Protein AF-A0AAP0KUS1-F1 (afdb_monomer)

Organism: NCBI:txid152367

Secondary structure (DSSP, 8-state):
-HHHHHHHHHTTTS--HHHHHHHHTT-GGGS-TTS------HHHHHHHHHHHHHHTTT---HHHHHHHHHHHT---S---HHHHHHHHHHHHHHHHHHTTT-TTTST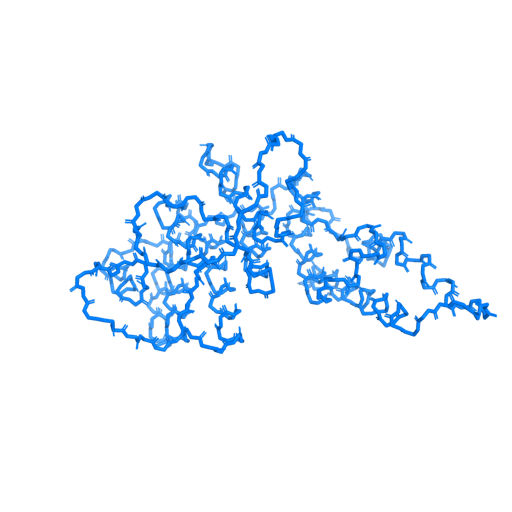THHHHHHHHHHHHHH-S----SS---------------S-----S---HHHHHHHHHHHHHHHTTT---HHHHHHTPPP-SHHHHHTS-HHHHHHHHHHHHHHTGGG--SSHHHHHHTS-HHHHHHHHHTTS--S-S-HHHHHHHHHHHHHHHHHHHHHH-

Sequence (268 aa):
MAMMLGLAASYRGTMHPVISNSLYFHIPSRHPSSFPEMEFPTVLQSAALMATGILYEGSAHPQTMQILLGEIGRRSGCDNALEREGYSVAAGYALGFVALGRGEDALGFVDTLVDRLCHYINGHMFLNETSPTVALSIDDQNRNAGQMMDGTAVNVDVTAPGAIIALALLFLKSESEVLASRICIPQTHFSLQYVRPDFIMLRVIARNLILWNRVQPSRDWIESQIPNIVKIGLKDLGDETDNTDEVDIEALVQAYVNILSGACISLG

Structure (mmCIF, N/CA/C/O backbone):
data_AF-A0AAP0KUS1-F1
#
_entry.id   AF-A0AAP0KUS1-F1
#
loop_
_atom_site.group_PDB
_atom_site.id
_atom_site.type_symbol
_atom_site.label_atom_id
_atom_site.label_alt_id
_atom_site.label_comp_id
_atom_site.label_asym_id
_atom_site.label_entity_id
_atom_site.label_seq_id
_atom_site.pdbx_PDB_ins_code
_atom_site.Cartn_x
_atom_site.Cartn_y
_atom_site.Cartn_z
_atom_site.occupancy
_atom_site.B_iso_or_equiv
_atom_site.auth_seq_id
_atom_site.auth_comp_id
_atom_site.auth_asym_id
_atom_site.auth_atom_id
_atom_site.pdbx_PDB_model_num
ATOM 1 N N . MET A 1 1 ? -5.190 -13.537 17.495 1.00 83.81 1 MET A N 1
ATOM 2 C CA . MET A 1 1 ? -5.142 -13.161 16.062 1.00 83.81 1 MET A CA 1
ATOM 3 C C . MET A 1 1 ? -6.516 -13.255 15.400 1.00 83.81 1 MET A C 1
ATOM 5 O O . MET A 1 1 ? -7.128 -12.211 15.230 1.00 83.81 1 MET A O 1
ATOM 9 N N . ALA A 1 2 ? -7.060 -14.449 15.118 1.00 88.50 2 ALA A N 1
ATOM 10 C CA . ALA A 1 2 ? -8.357 -14.594 14.429 1.00 88.50 2 ALA A CA 1
ATOM 11 C C . ALA A 1 2 ? -9.526 -13.873 15.131 1.00 88.50 2 ALA A C 1
ATOM 13 O O . ALA A 1 2 ? -10.302 -13.182 14.483 1.00 88.50 2 ALA A O 1
ATOM 14 N N . MET A 1 3 ? -9.605 -13.954 16.463 1.00 90.19 3 MET A N 1
ATOM 15 C CA . MET A 1 3 ? -10.631 -13.249 17.240 1.00 90.19 3 MET A CA 1
ATOM 16 C C . MET A 1 3 ? -10.517 -11.717 17.140 1.00 90.19 3 MET A C 1
ATOM 18 O O . MET A 1 3 ? -11.535 -11.048 17.027 1.00 90.19 3 MET A O 1
ATOM 22 N N . MET A 1 4 ? -9.301 -11.155 17.139 1.00 90.25 4 MET A N 1
ATOM 23 C CA . MET A 1 4 ? -9.090 -9.700 17.033 1.00 90.25 4 MET A CA 1
ATOM 24 C C . MET A 1 4 ? -9.541 -9.180 15.668 1.00 90.25 4 MET A C 1
ATOM 26 O O . MET A 1 4 ? -10.255 -8.185 15.593 1.00 90.25 4 MET A O 1
ATOM 30 N N . LEU A 1 5 ? -9.174 -9.899 14.603 1.00 91.75 5 LEU A N 1
ATOM 31 C CA . LEU A 1 5 ? -9.602 -9.587 13.241 1.00 91.75 5 LEU A CA 1
ATOM 32 C C . LEU A 1 5 ? -11.114 -9.771 13.071 1.00 91.75 5 LEU A C 1
ATOM 34 O O . LEU A 1 5 ? -11.763 -8.906 12.497 1.00 91.75 5 LEU A O 1
ATOM 38 N N . GLY A 1 6 ? -11.693 -10.848 13.611 1.00 93.19 6 GLY A N 1
ATOM 39 C CA . GLY A 1 6 ? -13.135 -11.104 13.544 1.00 93.19 6 GLY A CA 1
ATOM 40 C C . GLY A 1 6 ? -13.966 -10.052 14.285 1.00 93.19 6 GLY A C 1
ATOM 41 O O . GLY A 1 6 ? -14.981 -9.586 13.765 1.00 93.19 6 GLY A O 1
ATOM 42 N N . LEU A 1 7 ? -13.513 -9.623 15.467 1.00 91.81 7 LEU A N 1
ATOM 43 C CA . LEU A 1 7 ? -14.144 -8.531 16.211 1.00 91.81 7 LEU A CA 1
ATOM 44 C C . LEU A 1 7 ? -14.017 -7.201 15.462 1.00 91.81 7 LEU A C 1
ATOM 46 O O . LEU A 1 7 ? -15.019 -6.513 15.292 1.00 91.81 7 LEU A O 1
ATOM 50 N N . ALA A 1 8 ? -12.828 -6.855 14.964 1.00 91.62 8 ALA A N 1
ATOM 51 C CA . ALA A 1 8 ? -12.638 -5.633 14.184 1.00 91.62 8 ALA A CA 1
ATOM 52 C C . ALA A 1 8 ? -13.484 -5.617 12.904 1.00 91.62 8 ALA A C 1
ATOM 54 O O . ALA A 1 8 ? -14.099 -4.601 12.602 1.00 91.62 8 ALA A O 1
ATOM 55 N N . ALA A 1 9 ? -13.584 -6.745 12.198 1.00 92.94 9 ALA A N 1
ATOM 56 C CA . ALA A 1 9 ? -14.433 -6.880 11.018 1.00 92.94 9 ALA A CA 1
ATOM 57 C C . ALA A 1 9 ? -15.927 -6.725 11.347 1.00 92.94 9 ALA A C 1
ATOM 59 O O . ALA A 1 9 ? -16.662 -6.123 10.569 1.00 92.94 9 ALA A O 1
ATOM 60 N N . SER A 1 10 ? -16.372 -7.213 12.511 1.00 94.56 10 SER A N 1
ATOM 61 C CA . SER A 1 10 ? -17.765 -7.061 12.967 1.00 94.56 10 SER A CA 1
ATOM 62 C C . SER A 1 10 ? -18.122 -5.608 13.302 1.00 94.56 10 SER A C 1
ATOM 64 O O . SER A 1 10 ? -19.269 -5.204 13.146 1.00 94.56 10 SER A O 1
ATOM 66 N N . TYR A 1 11 ? -17.136 -4.821 13.740 1.00 92.81 11 TYR A N 1
ATOM 67 C CA . TYR A 1 11 ? -17.272 -3.409 14.116 1.00 92.81 11 TYR A CA 1
ATOM 68 C C . TYR A 1 11 ? -16.529 -2.475 13.144 1.00 92.81 11 TYR A C 1
ATOM 70 O O . TYR A 1 11 ? -16.040 -1.412 13.527 1.00 92.81 11 TYR A O 1
ATOM 78 N N . ARG A 1 12 ? -16.421 -2.875 11.873 1.00 93.94 12 ARG A N 1
ATOM 79 C CA . ARG A 1 12 ? -15.688 -2.139 10.836 1.00 93.94 12 ARG A CA 1
ATOM 80 C C . ARG A 1 12 ? -16.194 -0.698 10.718 1.00 93.94 12 ARG A C 1
ATOM 82 O O . ARG A 1 12 ? -17.392 -0.470 10.574 1.00 93.94 12 ARG A O 1
ATOM 89 N N . GLY A 1 13 ? -15.279 0.266 10.800 1.00 91.44 13 GLY A N 1
ATOM 90 C CA . GLY A 1 13 ? -15.577 1.700 10.705 1.00 91.44 13 GLY A CA 1
ATOM 91 C C . GLY A 1 13 ? -16.375 2.306 11.873 1.00 91.44 13 GLY A C 1
ATOM 92 O O . GLY A 1 13 ? -16.697 3.490 11.823 1.00 91.44 13 GLY A O 1
ATOM 93 N N . THR A 1 14 ? -16.707 1.555 12.934 1.00 91.00 14 THR A N 1
ATOM 94 C CA . THR A 1 14 ? -17.527 2.091 14.042 1.00 91.00 14 THR A CA 1
ATOM 95 C C . THR A 1 14 ? -16.709 2.780 15.135 1.00 91.00 14 THR A C 1
ATOM 97 O O . THR A 1 14 ? -17.296 3.346 16.055 1.00 91.00 14 THR A O 1
ATOM 100 N N . MET A 1 15 ? -15.371 2.683 15.101 1.00 90.25 15 MET A N 1
ATOM 101 C CA . MET A 1 15 ? -14.459 3.268 16.100 1.00 90.25 15 MET A CA 1
ATOM 102 C C . MET A 1 15 ? -14.813 2.907 17.561 1.00 90.25 15 MET A C 1
ATOM 104 O O . MET A 1 15 ? -14.673 3.728 18.469 1.00 90.25 15 MET A O 1
ATOM 108 N N . HIS A 1 16 ? -15.293 1.682 17.816 1.00 92.12 16 HIS A N 1
ATOM 109 C CA . HIS A 1 16 ? -15.802 1.311 19.142 1.00 92.12 16 HIS A CA 1
ATOM 110 C C . HIS A 1 16 ? -14.692 1.379 20.218 1.00 92.12 16 HIS A C 1
ATOM 112 O O . HIS A 1 16 ? -13.712 0.630 20.134 1.00 92.12 16 HIS A O 1
ATOM 118 N N . PRO A 1 17 ? -14.836 2.200 21.278 1.00 87.81 17 PRO A N 1
ATOM 119 C CA . PRO A 1 17 ? -13.730 2.548 22.176 1.00 87.81 17 PRO A CA 1
ATOM 120 C C . PRO A 1 17 ? -13.216 1.362 23.001 1.00 87.81 17 PRO A C 1
ATOM 122 O O . PRO A 1 17 ? -12.018 1.247 23.238 1.00 87.81 17 PRO A O 1
ATOM 125 N N . VAL A 1 18 ? -14.098 0.439 23.401 1.00 89.69 18 VAL A N 1
ATOM 126 C CA . VAL A 1 18 ? -13.706 -0.757 24.174 1.00 89.69 18 VAL A CA 1
ATOM 127 C C . VAL A 1 18 ? -12.829 -1.697 23.343 1.00 89.69 18 VAL A C 1
ATOM 129 O O . VAL A 1 18 ? -11.828 -2.212 23.835 1.00 89.69 18 VAL A O 1
ATOM 132 N N . ILE A 1 19 ? -13.183 -1.886 22.069 1.00 88.56 19 ILE A N 1
ATOM 133 C CA . ILE A 1 19 ? -12.446 -2.763 21.152 1.00 88.56 19 ILE A CA 1
ATOM 134 C C . ILE A 1 19 ? -11.121 -2.094 20.803 1.00 88.56 19 ILE A C 1
ATOM 136 O O . ILE A 1 19 ? -10.071 -2.717 20.901 1.00 88.56 19 ILE A O 1
ATOM 140 N N . SER A 1 20 ? -11.168 -0.798 20.502 1.00 87.56 20 SER A N 1
ATOM 141 C CA . SER A 1 20 ? -9.995 0.026 20.238 1.00 87.56 20 SER A CA 1
ATOM 142 C C . SER A 1 20 ? -8.966 -0.032 21.375 1.00 87.56 20 SER A C 1
ATOM 144 O O . SER A 1 20 ? -7.801 -0.341 21.138 1.00 87.56 20 SER A O 1
ATOM 146 N N . ASN A 1 21 ? -9.397 0.139 22.630 1.00 86.25 21 ASN A N 1
ATOM 147 C CA . ASN A 1 21 ? -8.514 0.024 23.795 1.00 86.25 21 ASN A CA 1
ATOM 148 C C . ASN A 1 21 ? -7.902 -1.374 23.938 1.00 86.25 21 ASN A C 1
ATOM 150 O O . ASN A 1 21 ? -6.717 -1.493 24.247 1.00 86.25 21 ASN A O 1
ATOM 154 N N . SER A 1 22 ? -8.685 -2.427 23.684 1.00 86.56 22 SER A N 1
ATOM 155 C CA . SER A 1 22 ? -8.169 -3.798 23.693 1.00 86.56 22 SER A CA 1
ATOM 156 C C . SER A 1 22 ? -7.124 -4.028 22.600 1.00 86.56 22 SER A C 1
ATOM 158 O O . SER A 1 22 ? -6.172 -4.762 22.838 1.00 86.56 22 SER A O 1
ATOM 160 N N . LEU A 1 23 ? -7.279 -3.424 21.417 1.00 85.88 23 LEU A N 1
ATOM 161 C CA . LEU A 1 23 ? -6.318 -3.542 20.316 1.00 85.88 23 LEU A CA 1
ATOM 162 C C . LEU A 1 23 ? -5.044 -2.733 20.585 1.00 85.88 23 LEU A C 1
ATOM 164 O O . LEU A 1 23 ? -3.947 -3.254 20.395 1.00 85.88 23 LEU A O 1
ATOM 168 N N . TYR A 1 24 ? -5.172 -1.502 21.093 1.00 85.19 24 TYR A N 1
ATOM 169 C CA . TYR A 1 24 ? -4.031 -0.640 21.417 1.00 85.19 24 TYR A CA 1
ATOM 170 C C . TYR A 1 24 ? -3.117 -1.216 22.494 1.00 85.19 24 TYR A C 1
ATOM 172 O O . TYR A 1 24 ? -1.929 -0.912 22.489 1.00 85.19 24 TYR A O 1
ATOM 180 N N . PHE A 1 25 ? -3.634 -2.062 23.389 1.00 83.81 25 PHE A N 1
ATOM 181 C CA . PHE A 1 25 ? -2.804 -2.774 24.359 1.00 83.81 25 PHE A CA 1
ATOM 182 C C . PHE A 1 25 ? -1.747 -3.672 23.694 1.00 83.81 25 PHE A C 1
ATOM 184 O O . PHE A 1 25 ? -0.696 -3.910 24.275 1.00 83.81 25 PHE A O 1
ATOM 191 N N . HIS A 1 26 ? -2.003 -4.152 22.477 1.00 84.56 26 HIS A N 1
ATOM 192 C CA . HIS A 1 26 ? -1.070 -4.989 21.724 1.00 84.56 26 HIS A CA 1
ATOM 193 C C . HIS A 1 26 ? -0.138 -4.184 20.805 1.00 84.56 26 HIS A C 1
ATOM 195 O O . HIS A 1 26 ? 0.670 -4.788 20.101 1.00 84.56 26 HIS A O 1
ATOM 201 N N . ILE A 1 27 ? -0.259 -2.850 20.776 1.00 81.50 27 ILE A N 1
ATOM 202 C CA . ILE A 1 27 ? 0.537 -1.972 19.913 1.00 81.50 27 ILE A CA 1
ATOM 203 C C . ILE A 1 27 ? 1.644 -1.304 20.747 1.00 81.50 27 ILE A C 1
ATOM 205 O O . ILE A 1 27 ? 1.342 -0.503 21.640 1.00 81.50 27 ILE A O 1
ATOM 209 N N . PRO A 1 28 ? 2.928 -1.564 20.436 1.00 70.56 28 PRO A N 1
ATOM 210 C CA . PRO A 1 28 ? 4.043 -1.112 21.258 1.00 70.56 28 PRO A CA 1
ATOM 211 C C . PRO A 1 28 ? 4.155 0.401 21.494 1.00 70.56 28 PRO A C 1
ATOM 213 O O . PRO A 1 28 ? 4.570 0.810 22.577 1.00 70.56 28 PRO A O 1
ATOM 216 N N . SER A 1 29 ? 3.781 1.253 20.531 1.00 69.31 29 SER A N 1
ATOM 217 C CA . SER A 1 29 ? 3.811 2.725 20.683 1.00 69.31 29 SER A CA 1
ATOM 218 C C . SER A 1 29 ? 2.907 3.286 21.784 1.00 69.31 29 SER A C 1
ATOM 220 O O . SER A 1 29 ? 3.025 4.464 22.126 1.00 69.31 29 SER A O 1
ATOM 222 N N . ARG A 1 30 ? 1.993 2.483 22.341 1.00 69.38 30 ARG A N 1
ATOM 223 C CA . ARG A 1 30 ? 1.055 2.910 23.390 1.00 69.38 30 ARG A CA 1
ATOM 224 C C . ARG A 1 30 ? 1.467 2.480 24.792 1.00 69.38 30 ARG A C 1
ATOM 226 O O . ARG A 1 30 ? 0.816 2.904 25.749 1.00 69.38 30 ARG A O 1
ATOM 233 N N . HIS A 1 31 ? 2.529 1.690 24.939 1.00 65.75 31 HIS A N 1
ATOM 234 C CA . HIS A 1 31 ? 3.029 1.342 26.261 1.00 65.75 31 HIS A CA 1
ATOM 235 C C . HIS A 1 31 ? 3.695 2.560 26.917 1.00 65.75 31 HIS A C 1
ATOM 237 O O . HIS A 1 31 ? 4.562 3.191 26.308 1.00 65.75 31 HIS A O 1
ATOM 243 N N . PRO A 1 32 ? 3.315 2.912 28.160 1.00 56.97 32 PRO A N 1
ATOM 244 C CA . PRO A 1 32 ? 4.072 3.872 28.946 1.00 56.97 32 PRO A CA 1
ATOM 245 C C . PRO A 1 32 ? 5.509 3.371 29.100 1.00 56.97 32 PRO A C 1
ATOM 247 O O . PRO A 1 32 ? 5.719 2.194 29.386 1.00 56.97 32 PRO A O 1
ATOM 250 N N . SER A 1 33 ? 6.490 4.266 29.014 1.00 53.94 33 SER A N 1
ATOM 251 C CA . SER A 1 33 ? 7.923 3.978 29.203 1.00 53.94 33 SER A CA 1
ATOM 252 C C . SER A 1 33 ? 8.290 3.415 30.591 1.00 53.94 33 SER A C 1
ATOM 254 O O . SER A 1 33 ? 9.453 3.128 30.851 1.00 53.94 33 SER A O 1
ATOM 256 N N . SER A 1 34 ? 7.310 3.251 31.485 1.00 49.84 34 SER A N 1
ATOM 257 C CA . SER A 1 34 ? 7.439 2.663 32.824 1.00 49.84 34 SER A CA 1
ATOM 258 C C . SER A 1 34 ? 6.932 1.217 32.930 1.00 49.84 34 SER A C 1
ATOM 260 O O . SER A 1 34 ? 6.998 0.644 34.015 1.00 49.84 34 SER A O 1
ATOM 262 N N . PHE A 1 35 ? 6.392 0.628 31.857 1.00 48.59 35 PHE A N 1
ATOM 263 C CA . PHE A 1 35 ? 5.968 -0.776 31.859 1.00 48.59 35 PHE A CA 1
ATOM 264 C C . PHE A 1 35 ? 7.152 -1.704 31.536 1.00 48.59 35 PHE A C 1
ATOM 266 O O . PHE A 1 35 ? 7.916 -1.387 30.624 1.00 48.59 35 PHE A O 1
ATOM 273 N N . PRO A 1 36 ? 7.314 -2.844 32.240 1.00 50.84 36 PRO A N 1
ATOM 274 C CA . PRO A 1 36 ? 8.285 -3.861 31.845 1.00 50.84 36 PRO A CA 1
ATOM 275 C C . PRO A 1 36 ? 7.960 -4.333 30.423 1.00 50.84 36 PRO A C 1
ATOM 277 O O . PRO A 1 36 ? 6.782 -4.509 30.109 1.00 50.84 36 PRO A O 1
ATOM 280 N N . GLU A 1 37 ? 8.988 -4.486 29.582 1.00 54.38 37 GLU A N 1
ATOM 281 C CA . GLU A 1 37 ? 8.914 -4.905 28.174 1.00 54.38 37 GLU A CA 1
ATOM 282 C C . GLU A 1 37 ? 8.068 -6.176 28.020 1.00 54.38 37 GLU A C 1
ATOM 284 O O . GLU A 1 37 ? 8.547 -7.303 28.113 1.00 54.38 37 GLU A O 1
ATOM 289 N N . MET A 1 38 ? 6.762 -6.003 27.820 1.00 56.00 38 MET A N 1
ATOM 290 C CA . MET A 1 38 ? 5.867 -7.093 27.475 1.00 56.00 38 MET A CA 1
ATOM 291 C C . MET A 1 38 ? 6.029 -7.319 25.973 1.00 56.00 38 MET A C 1
ATOM 293 O O . MET A 1 38 ? 5.325 -6.733 25.153 1.00 56.00 38 MET A O 1
ATOM 297 N N . GLU A 1 39 ? 7.031 -8.111 25.606 1.00 64.88 39 GLU A N 1
ATOM 298 C CA . GLU A 1 39 ? 7.290 -8.449 24.211 1.00 64.88 39 GLU A CA 1
ATOM 299 C C . GLU A 1 39 ? 6.224 -9.427 23.710 1.00 64.88 39 GLU A C 1
ATOM 301 O O . GLU A 1 39 ? 6.234 -10.625 23.995 1.00 64.88 39 GLU A O 1
ATOM 306 N N . PHE A 1 40 ? 5.251 -8.899 22.969 1.00 75.25 40 PHE A N 1
ATOM 307 C CA . PHE A 1 40 ? 4.326 -9.733 22.211 1.00 75.25 40 PHE A CA 1
ATOM 308 C C . PHE A 1 40 ? 4.983 -10.225 20.918 1.00 75.25 40 PHE A C 1
ATOM 310 O O . PHE A 1 40 ? 5.740 -9.475 20.301 1.00 75.25 40 PHE A O 1
ATOM 317 N N . PRO A 1 41 ? 4.619 -11.425 20.432 1.00 83.88 41 PRO A N 1
ATOM 318 C CA . PRO A 1 41 ? 5.024 -11.875 19.106 1.00 83.88 41 PRO A CA 1
ATOM 319 C C . PRO A 1 41 ? 4.644 -10.859 18.018 1.00 83.88 41 PRO A C 1
ATOM 321 O O . PRO A 1 41 ? 3.505 -10.383 17.980 1.00 83.88 41 PRO A O 1
ATOM 324 N N . THR A 1 42 ? 5.564 -10.584 17.094 1.00 83.69 42 THR A N 1
ATOM 325 C CA . THR A 1 42 ? 5.408 -9.655 15.952 1.00 83.69 42 THR A CA 1
ATOM 326 C C . THR A 1 42 ? 4.142 -9.927 15.136 1.00 83.69 42 THR A C 1
ATOM 328 O O . THR A 1 42 ? 3.427 -9.006 14.740 1.00 83.69 42 THR A O 1
ATOM 331 N N . VAL A 1 43 ? 3.791 -11.201 14.950 1.00 87.12 43 VAL A N 1
ATOM 332 C CA . VAL A 1 43 ? 2.579 -11.632 14.236 1.00 87.12 43 VAL A CA 1
ATOM 333 C C . VAL A 1 43 ? 1.300 -11.212 14.975 1.00 87.12 43 VAL A C 1
ATOM 335 O O . VAL A 1 43 ? 0.327 -10.782 14.351 1.00 87.12 43 VAL A O 1
ATOM 338 N N . LEU A 1 44 ? 1.293 -11.277 16.313 1.00 88.81 44 LEU A N 1
ATOM 339 C CA . LEU A 1 44 ? 0.159 -10.817 17.119 1.00 88.81 44 LEU A CA 1
ATOM 340 C C . LEU A 1 44 ? -0.008 -9.300 17.003 1.00 88.81 44 LEU A C 1
ATOM 342 O O . LEU A 1 44 ? -1.132 -8.826 16.835 1.00 88.81 44 LEU A O 1
ATOM 346 N N . GLN A 1 45 ? 1.100 -8.559 17.047 1.00 88.88 45 GLN A N 1
ATOM 347 C CA . GLN A 1 45 ? 1.094 -7.104 16.899 1.00 88.88 45 GLN A CA 1
ATOM 348 C C . GLN A 1 45 ? 0.651 -6.690 15.484 1.00 88.88 45 GLN A C 1
ATOM 350 O O . GLN A 1 45 ? -0.187 -5.806 15.335 1.00 88.88 45 GLN A O 1
ATOM 355 N N . SER A 1 46 ? 1.107 -7.397 14.446 1.00 90.50 46 SER A N 1
ATOM 356 C CA . SER A 1 46 ? 0.680 -7.187 13.052 1.00 90.50 46 SER A CA 1
ATOM 357 C C . SER A 1 46 ? -0.829 -7.395 12.884 1.00 90.50 46 SER A C 1
ATOM 359 O O . SER A 1 46 ? -1.519 -6.581 12.271 1.00 90.50 46 SER A O 1
ATOM 361 N N . ALA A 1 47 ? -1.380 -8.451 13.495 1.00 92.25 47 ALA A N 1
ATOM 362 C CA . ALA A 1 47 ? -2.823 -8.681 13.509 1.00 92.25 47 ALA A CA 1
ATOM 363 C C . ALA A 1 47 ? -3.582 -7.573 14.266 1.00 92.25 47 ALA A C 1
ATOM 365 O O . ALA A 1 47 ? -4.688 -7.212 13.864 1.00 92.25 47 ALA A O 1
ATOM 366 N N . ALA A 1 48 ? -2.999 -7.022 15.336 1.00 92.12 48 ALA A N 1
ATOM 367 C CA . ALA A 1 48 ? -3.568 -5.901 16.083 1.00 92.12 48 ALA A CA 1
ATOM 368 C C . ALA A 1 48 ? -3.591 -4.601 15.265 1.00 92.12 48 ALA A C 1
ATOM 370 O O . ALA A 1 48 ? -4.597 -3.889 15.286 1.00 92.12 48 ALA A O 1
ATOM 371 N N . LEU A 1 49 ? -2.524 -4.319 14.511 1.00 93.06 49 LEU A N 1
ATOM 372 C CA . LEU A 1 49 ? -2.457 -3.184 13.588 1.00 93.06 49 LEU A CA 1
ATOM 373 C C . LEU A 1 49 ? -3.537 -3.292 12.514 1.00 93.06 49 LEU A C 1
ATOM 375 O O . LEU A 1 49 ? -4.346 -2.378 12.372 1.00 93.06 49 LEU A O 1
ATOM 379 N N . MET A 1 50 ? -3.618 -4.436 11.829 1.00 94.31 50 MET A N 1
ATOM 380 C CA . MET A 1 50 ? -4.647 -4.687 10.812 1.00 94.31 50 MET A CA 1
ATOM 381 C C . MET A 1 50 ? -6.062 -4.546 11.381 1.00 94.31 50 MET A C 1
ATOM 383 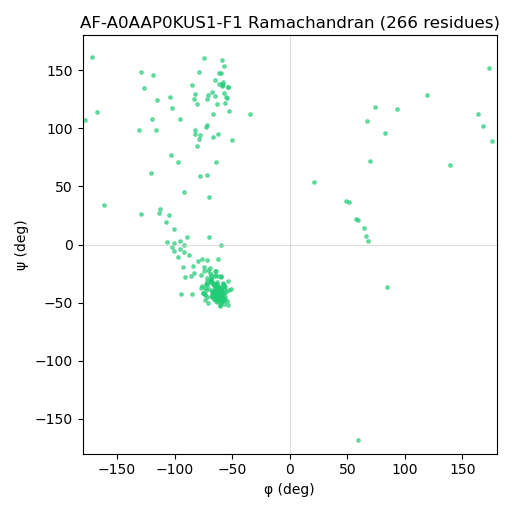O O . MET A 1 50 ? -6.905 -3.874 10.792 1.00 94.31 50 MET A O 1
ATOM 387 N N . ALA A 1 51 ? -6.319 -5.127 12.557 1.00 94.56 51 ALA A N 1
ATOM 388 C CA . ALA A 1 51 ? -7.600 -4.997 13.247 1.00 94.56 51 ALA A CA 1
ATOM 389 C C . ALA A 1 51 ? -7.924 -3.530 13.590 1.00 94.56 51 ALA A C 1
ATOM 391 O O . ALA A 1 51 ? -9.062 -3.094 13.430 1.00 94.56 51 ALA A O 1
ATOM 392 N N . THR A 1 52 ? -6.925 -2.748 14.005 1.00 93.62 52 THR A N 1
ATOM 393 C CA . THR A 1 52 ? -7.088 -1.310 14.264 1.00 93.62 52 THR A CA 1
ATOM 394 C C . THR A 1 52 ? -7.427 -0.563 12.976 1.00 93.62 52 THR A C 1
ATOM 396 O O . THR A 1 52 ? -8.351 0.245 12.973 1.00 93.62 52 THR A O 1
ATOM 399 N N . GLY A 1 53 ? -6.756 -0.884 11.867 1.00 94.62 53 GLY A N 1
ATOM 400 C CA . GLY A 1 53 ? -7.054 -0.322 10.549 1.00 94.62 53 GLY A CA 1
ATOM 401 C C . GLY A 1 53 ? -8.504 -0.543 10.114 1.00 94.62 53 GLY A C 1
ATOM 402 O O . GLY A 1 53 ? -9.179 0.404 9.728 1.00 94.62 53 GLY A O 1
ATOM 403 N N . ILE A 1 54 ? -9.005 -1.775 10.257 1.00 95.25 54 ILE A N 1
ATOM 404 C CA . ILE A 1 54 ? -10.391 -2.151 9.918 1.00 95.25 54 ILE A CA 1
ATOM 405 C C . ILE A 1 54 ? -11.408 -1.442 10.833 1.00 95.25 54 ILE A C 1
ATOM 407 O O . ILE A 1 54 ? -12.441 -0.949 10.376 1.00 95.25 54 ILE A O 1
ATOM 411 N N . LEU A 1 55 ? -11.131 -1.360 12.138 1.00 94.69 55 LEU A N 1
ATOM 412 C CA . LEU A 1 55 ? -12.020 -0.709 13.110 1.00 94.69 55 LEU A CA 1
ATOM 413 C C . LEU A 1 55 ? -12.196 0.794 12.832 1.00 94.69 55 LEU A C 1
ATOM 415 O O . LEU A 1 55 ? -13.275 1.346 13.054 1.00 94.69 55 LEU A O 1
ATOM 419 N N . TYR A 1 56 ? -11.131 1.442 12.361 1.00 93.94 56 TYR A N 1
ATOM 420 C CA . TYR A 1 56 ? -11.072 2.875 12.067 1.00 93.94 56 TYR A CA 1
ATOM 421 C C . TYR A 1 56 ? -11.217 3.191 10.577 1.00 93.94 56 TYR A C 1
ATOM 423 O O . TYR A 1 56 ? -10.929 4.316 10.161 1.00 93.94 56 TYR A O 1
ATOM 431 N N . GLU A 1 57 ? -11.648 2.228 9.769 1.00 94.75 57 GLU A N 1
ATOM 432 C CA . GLU A 1 57 ? -11.688 2.390 8.324 1.00 94.75 57 GLU A CA 1
ATOM 433 C C . GLU A 1 57 ? -12.524 3.599 7.891 1.00 94.75 57 GLU A C 1
ATOM 435 O O . GLU A 1 57 ? -13.654 3.785 8.345 1.00 94.75 57 GLU A O 1
ATOM 440 N N . GLY A 1 58 ? -11.949 4.435 7.024 1.00 89.31 58 GLY A N 1
ATOM 441 C CA . GLY A 1 58 ? -12.595 5.637 6.497 1.00 89.31 58 GLY A CA 1
ATOM 442 C C . GLY A 1 58 ? -12.864 6.735 7.533 1.00 89.31 58 GLY A C 1
ATOM 443 O O . GLY A 1 58 ? -13.519 7.721 7.208 1.00 89.31 58 GLY A O 1
ATOM 444 N N . SER A 1 59 ? -12.380 6.606 8.773 1.00 89.56 59 SER A N 1
ATOM 445 C CA . SER A 1 59 ? -12.553 7.639 9.806 1.00 89.56 59 SER A CA 1
ATOM 446 C C . SER A 1 59 ? -11.608 8.829 9.635 1.00 89.56 59 SER A C 1
ATOM 448 O O . SER A 1 59 ? -11.926 9.926 10.091 1.00 89.56 59 SER A O 1
ATOM 450 N N . ALA A 1 60 ? -10.451 8.614 8.995 1.00 88.75 60 ALA A N 1
ATOM 451 C CA . ALA A 1 60 ? -9.333 9.554 8.918 1.00 88.75 60 ALA A CA 1
ATOM 452 C C . ALA A 1 60 ? -8.936 10.143 10.290 1.00 88.75 60 ALA A C 1
ATOM 454 O O . ALA A 1 60 ? -8.602 11.321 10.396 1.00 88.75 60 ALA A O 1
ATOM 455 N N . HIS A 1 61 ? -8.988 9.333 11.362 1.00 89.94 61 HIS A N 1
ATOM 456 C CA . HIS A 1 61 ? -8.665 9.796 12.718 1.00 89.94 61 HIS A CA 1
ATOM 457 C C . HIS A 1 61 ? -7.170 10.160 12.847 1.00 89.94 61 HIS A C 1
ATOM 459 O O . HIS A 1 61 ? -6.329 9.250 12.843 1.00 89.94 61 HIS A O 1
ATOM 465 N N . PRO A 1 62 ? -6.796 11.446 13.035 1.00 87.75 62 PRO A N 1
ATOM 466 C CA . PRO A 1 62 ? -5.401 11.889 12.907 1.00 87.75 62 PRO A CA 1
ATOM 467 C C . PRO A 1 62 ? -4.440 11.218 13.891 1.00 87.75 62 PRO A C 1
ATOM 469 O O . PRO A 1 62 ? -3.300 10.902 13.553 1.00 87.75 62 PRO A O 1
ATOM 472 N N . GLN A 1 63 ? -4.900 10.957 15.119 1.00 87.75 63 GLN A N 1
ATOM 473 C CA . GLN A 1 63 ? -4.073 10.320 16.147 1.00 87.75 63 GLN A CA 1
ATOM 474 C C . GLN A 1 63 ? -3.734 8.872 15.778 1.00 87.75 63 GLN A C 1
ATOM 476 O O . GLN A 1 63 ? -2.582 8.466 15.902 1.00 87.75 63 GLN A O 1
ATOM 481 N N . THR A 1 64 ? -4.715 8.103 15.292 1.00 89.31 64 THR A N 1
ATOM 482 C CA . THR A 1 64 ? -4.493 6.717 14.849 1.00 89.31 64 THR A CA 1
ATOM 483 C C . THR A 1 64 ? -3.564 6.691 13.643 1.00 89.31 64 THR A C 1
ATOM 485 O O . THR A 1 64 ? -2.648 5.876 13.605 1.00 89.31 64 THR A O 1
ATOM 488 N N . MET A 1 65 ? -3.726 7.628 12.705 1.00 90.38 65 MET A N 1
ATOM 489 C CA . MET A 1 65 ? -2.835 7.746 11.550 1.00 90.38 65 MET A CA 1
ATOM 490 C C . MET A 1 65 ? -1.384 8.039 11.957 1.00 90.38 65 MET A C 1
ATOM 492 O O . MET A 1 65 ? -0.477 7.386 11.450 1.00 90.38 65 MET A O 1
ATOM 496 N N . GLN A 1 66 ? -1.142 8.961 12.901 1.00 88.50 66 GLN A N 1
ATOM 497 C CA . GLN A 1 66 ? 0.219 9.231 13.397 1.00 88.50 66 GLN A CA 1
ATOM 498 C C . GLN A 1 66 ? 0.844 8.022 14.090 1.00 88.50 66 GLN A C 1
ATOM 500 O O . GLN A 1 66 ? 2.028 7.753 13.895 1.00 88.50 66 GLN A O 1
ATOM 505 N N . ILE A 1 67 ? 0.056 7.296 14.887 1.00 88.94 67 ILE A N 1
ATOM 506 C CA . ILE A 1 67 ? 0.516 6.079 15.560 1.00 88.94 67 ILE A CA 1
ATOM 507 C C . ILE A 1 67 ? 0.959 5.050 14.517 1.00 88.94 67 ILE A C 1
ATOM 509 O O . ILE A 1 67 ? 2.098 4.596 14.558 1.00 88.94 67 ILE A O 1
ATOM 513 N N . LEU A 1 68 ? 0.099 4.741 13.544 1.00 91.38 68 LEU A N 1
ATOM 514 C CA . LEU A 1 68 ? 0.394 3.753 12.503 1.00 91.38 68 LEU A CA 1
ATOM 515 C C . LEU A 1 68 ? 1.578 4.174 11.624 1.00 91.38 68 LEU A C 1
ATOM 517 O O . LEU A 1 68 ? 2.422 3.343 11.304 1.00 91.38 68 LEU A O 1
ATOM 521 N N . LEU A 1 69 ? 1.700 5.465 11.302 1.00 90.25 69 LEU A N 1
ATOM 522 C CA . LEU A 1 69 ? 2.858 6.003 10.586 1.00 90.25 69 LEU A CA 1
ATOM 523 C C . LEU A 1 69 ? 4.164 5.822 11.377 1.00 90.25 69 LEU A C 1
ATOM 525 O O . LEU A 1 69 ? 5.203 5.521 10.792 1.00 90.25 69 LEU A O 1
ATOM 529 N N . GLY A 1 70 ? 4.123 5.997 12.700 1.00 86.44 70 GLY A N 1
ATOM 530 C CA . GLY A 1 70 ? 5.259 5.722 13.581 1.00 86.44 70 GLY A CA 1
ATOM 531 C C . GLY A 1 70 ? 5.636 4.239 13.628 1.00 86.44 70 GLY A C 1
ATOM 532 O O . GLY A 1 70 ? 6.820 3.917 13.705 1.00 86.44 70 GLY A O 1
ATOM 533 N N . GLU A 1 71 ? 4.653 3.343 13.528 1.00 88.06 71 GLU A N 1
ATOM 534 C CA . GLU A 1 71 ? 4.880 1.894 13.522 1.00 88.06 71 GLU A CA 1
ATOM 535 C C . GLU A 1 71 ? 5.525 1.390 12.221 1.00 88.06 71 GLU A C 1
ATOM 537 O O . GLU A 1 71 ? 6.360 0.491 12.284 1.00 88.06 71 GLU A O 1
ATOM 542 N N . ILE A 1 72 ? 5.236 2.005 11.062 1.00 88.25 72 ILE A N 1
ATOM 543 C CA . ILE A 1 72 ? 5.882 1.659 9.775 1.00 88.25 72 ILE A CA 1
ATOM 544 C C . ILE A 1 72 ? 7.408 1.780 9.877 1.00 88.25 72 ILE A C 1
ATOM 546 O O . ILE A 1 72 ? 8.128 0.888 9.432 1.00 88.25 72 ILE A O 1
ATOM 550 N N . GLY A 1 73 ? 7.895 2.873 10.474 1.00 80.94 73 GLY A N 1
ATOM 551 C CA . GLY A 1 73 ? 9.322 3.171 10.628 1.00 80.94 73 GLY A CA 1
ATOM 552 C C . GLY A 1 73 ? 9.963 2.617 11.903 1.00 80.94 73 GLY A C 1
ATOM 553 O O . GLY A 1 73 ? 11.111 2.954 12.200 1.00 80.94 73 GLY A O 1
ATOM 554 N N . ARG A 1 74 ? 9.245 1.809 12.695 1.00 77.69 74 ARG A N 1
ATOM 555 C CA . ARG A 1 74 ? 9.731 1.357 14.001 1.00 77.69 74 ARG A CA 1
ATOM 556 C C . ARG A 1 74 ? 10.935 0.421 13.857 1.00 77.69 74 ARG A C 1
ATOM 558 O O . ARG A 1 74 ? 10.921 -0.596 13.159 1.00 77.69 74 ARG A O 1
ATOM 565 N N . ARG A 1 75 ? 11.981 0.716 14.628 1.00 64.81 75 ARG A N 1
ATOM 566 C CA . ARG A 1 75 ? 13.072 -0.223 14.908 1.00 64.81 75 ARG A CA 1
ATOM 567 C C . ARG A 1 75 ? 12.587 -1.193 15.981 1.00 64.81 75 ARG A C 1
ATOM 569 O O . ARG A 1 75 ? 12.641 -0.894 17.167 1.00 64.81 75 ARG A O 1
ATOM 576 N N . SER A 1 76 ? 12.003 -2.314 15.574 1.00 57.31 76 SER A N 1
ATOM 577 C CA . SER A 1 76 ? 11.757 -3.418 16.506 1.00 57.31 76 SER A CA 1
ATOM 578 C C . SER A 1 76 ? 13.099 -3.981 16.979 1.00 57.31 76 SER A C 1
ATOM 580 O O . SER A 1 76 ? 13.991 -4.147 16.152 1.00 57.31 76 SER A O 1
ATOM 582 N N . GLY A 1 77 ? 13.217 -4.355 18.255 1.00 53.44 77 GLY A N 1
ATOM 583 C CA . GLY A 1 77 ? 14.371 -5.105 18.776 1.00 53.44 77 GLY A CA 1
ATOM 584 C C . GLY A 1 77 ? 14.450 -6.561 18.291 1.00 53.44 77 GLY A C 1
ATOM 585 O O . GLY A 1 77 ? 15.273 -7.319 18.777 1.00 53.44 77 GLY A O 1
ATOM 586 N N . CYS A 1 78 ? 13.574 -6.965 17.365 1.00 56.28 78 CYS A N 1
ATOM 587 C CA . CYS A 1 78 ? 13.556 -8.2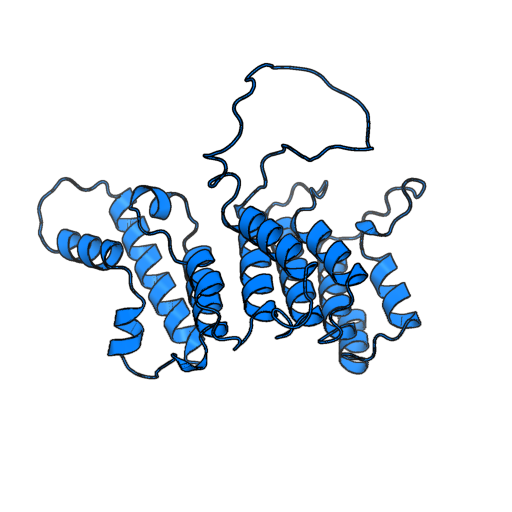99 16.777 1.00 56.28 78 CYS A CA 1
ATOM 588 C C . CYS A 1 78 ? 14.583 -8.406 15.639 1.00 56.28 78 CYS A C 1
ATOM 590 O O . CYS A 1 78 ? 14.557 -7.591 14.714 1.00 56.28 78 CYS A O 1
ATOM 592 N N . ASP A 1 79 ? 15.423 -9.441 15.676 1.00 59.47 79 ASP A N 1
ATOM 593 C CA . ASP A 1 79 ? 16.471 -9.703 14.678 1.00 59.47 79 ASP A CA 1
ATOM 594 C C . ASP A 1 79 ? 15.930 -10.276 13.346 1.00 59.47 79 ASP A C 1
ATOM 596 O O . ASP A 1 79 ? 16.632 -10.284 12.332 1.00 59.47 79 ASP A O 1
ATOM 600 N N . ASN A 1 80 ? 14.663 -10.716 13.295 1.00 75.00 80 ASN A N 1
ATOM 601 C CA . ASN A 1 80 ? 14.075 -11.357 12.112 1.00 75.00 80 ASN A CA 1
ATOM 602 C C . ASN A 1 80 ? 13.595 -10.329 11.071 1.00 75.00 80 ASN A C 1
ATOM 604 O O . ASN A 1 80 ? 12.473 -9.829 11.149 1.00 75.00 80 ASN A O 1
ATOM 608 N N . ALA A 1 81 ? 14.400 -10.065 10.036 1.00 70.19 81 ALA A N 1
ATOM 609 C CA . ALA A 1 81 ? 14.078 -9.102 8.971 1.00 70.19 81 ALA A CA 1
ATOM 610 C C . ALA A 1 81 ? 12.704 -9.326 8.295 1.00 70.19 81 ALA A C 1
ATOM 612 O O . ALA A 1 81 ? 11.981 -8.362 8.051 1.00 70.19 81 ALA A O 1
ATOM 613 N N . LEU A 1 82 ? 12.306 -10.584 8.061 1.00 76.12 82 LEU A N 1
ATOM 614 C CA . LEU A 1 82 ? 11.022 -10.921 7.425 1.00 76.12 82 LEU A CA 1
ATOM 615 C C . LEU A 1 82 ? 9.809 -10.567 8.294 1.00 76.12 82 LEU A C 1
ATOM 617 O O . LEU A 1 82 ? 8.801 -10.069 7.798 1.00 76.12 82 LEU A O 1
ATOM 621 N N . GLU A 1 83 ? 9.898 -10.796 9.604 1.00 80.31 83 GLU A N 1
ATOM 622 C CA . GLU A 1 83 ? 8.818 -10.436 10.529 1.00 80.31 83 GLU A CA 1
ATOM 623 C C . GLU A 1 83 ? 8.663 -8.917 10.635 1.00 80.31 83 GLU A C 1
ATOM 625 O O . GLU A 1 83 ? 7.550 -8.411 10.787 1.00 80.31 83 GLU A O 1
ATOM 630 N N . ARG A 1 84 ? 9.774 -8.183 10.496 1.00 81.56 84 ARG A N 1
ATOM 631 C CA . ARG A 1 84 ? 9.777 -6.717 10.461 1.00 81.56 84 ARG A CA 1
ATOM 632 C C . ARG A 1 84 ? 9.119 -6.171 9.204 1.00 81.56 84 ARG A C 1
ATOM 634 O O . ARG A 1 84 ? 8.328 -5.236 9.304 1.00 81.56 84 ARG A O 1
ATOM 641 N N . GLU A 1 85 ? 9.424 -6.752 8.045 1.00 86.56 85 GLU A N 1
ATOM 642 C CA . GLU A 1 85 ? 8.767 -6.404 6.780 1.00 86.56 85 GLU A CA 1
ATOM 643 C C . GLU A 1 85 ? 7.255 -6.655 6.888 1.00 86.56 85 GLU A C 1
ATOM 645 O O . GLU A 1 85 ? 6.461 -5.748 6.643 1.00 86.56 85 GLU A O 1
ATOM 650 N N . GLY A 1 86 ? 6.845 -7.827 7.389 1.00 88.94 86 GLY A N 1
ATOM 651 C CA . GLY A 1 86 ? 5.433 -8.154 7.614 1.00 88.94 86 GLY A CA 1
ATOM 652 C C . GLY A 1 86 ? 4.717 -7.181 8.559 1.00 88.94 86 GLY A C 1
ATOM 653 O O . GLY A 1 86 ? 3.592 -6.761 8.279 1.00 88.94 86 GLY A O 1
ATOM 654 N N . TYR A 1 87 ? 5.379 -6.767 9.643 1.00 90.12 87 TYR A N 1
ATOM 655 C CA . TYR A 1 87 ? 4.854 -5.766 10.573 1.00 90.12 87 TYR A CA 1
ATOM 656 C C . TYR A 1 87 ? 4.677 -4.391 9.917 1.00 90.12 87 TYR A C 1
ATOM 658 O O . TYR A 1 87 ? 3.622 -3.769 10.051 1.00 90.12 87 TYR A O 1
ATOM 666 N N . SER A 1 88 ? 5.685 -3.927 9.173 1.00 91.62 88 SER A N 1
ATOM 667 C CA . SER A 1 88 ? 5.641 -2.635 8.481 1.00 91.62 88 SER A CA 1
ATOM 668 C C . SER A 1 88 ? 4.561 -2.609 7.395 1.00 91.62 88 SER A C 1
ATOM 670 O O . SER A 1 88 ? 3.799 -1.647 7.289 1.00 91.62 88 SER A O 1
ATOM 672 N N . VAL A 1 89 ? 4.412 -3.707 6.646 1.00 93.00 89 VAL A N 1
ATOM 673 C CA . VAL A 1 89 ? 3.339 -3.876 5.656 1.00 93.00 89 VAL A CA 1
ATOM 674 C C . VAL A 1 89 ? 1.963 -3.863 6.321 1.00 93.00 89 VAL A C 1
ATOM 676 O O . VAL A 1 89 ? 1.061 -3.180 5.835 1.00 93.00 89 VAL A O 1
ATOM 679 N N . ALA A 1 90 ? 1.795 -4.550 7.455 1.00 94.12 90 ALA A N 1
ATOM 680 C CA . ALA A 1 90 ? 0.552 -4.520 8.225 1.00 94.12 90 ALA A CA 1
ATOM 681 C C . ALA A 1 90 ? 0.218 -3.107 8.737 1.00 94.12 90 ALA A C 1
ATOM 683 O O . ALA A 1 90 ? -0.934 -2.677 8.651 1.00 94.12 90 ALA A O 1
ATOM 684 N N . ALA A 1 91 ? 1.214 -2.357 9.221 1.00 93.88 91 ALA A N 1
ATOM 685 C CA . ALA A 1 91 ? 1.046 -0.962 9.628 1.00 93.88 91 ALA A CA 1
ATOM 686 C C . ALA A 1 91 ? 0.642 -0.065 8.444 1.00 93.88 91 ALA A C 1
ATOM 688 O O . ALA A 1 91 ? -0.261 0.763 8.577 1.00 93.88 91 ALA A O 1
ATOM 689 N N . GLY A 1 92 ? 1.262 -0.266 7.277 1.00 94.75 92 GLY A N 1
ATOM 690 C CA . GLY A 1 92 ? 0.946 0.438 6.034 1.00 94.75 92 GLY A CA 1
ATOM 691 C C . GLY A 1 92 ? -0.480 0.192 5.542 1.00 94.75 92 GLY A C 1
ATOM 692 O O . GLY A 1 92 ? -1.217 1.142 5.279 1.00 94.75 92 GL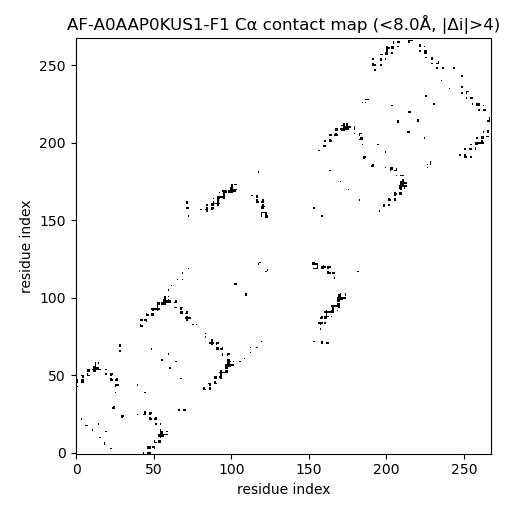Y A O 1
ATOM 693 N N . TYR A 1 93 ? -0.911 -1.072 5.499 1.00 95.38 93 TYR A N 1
ATOM 694 C CA . TYR A 1 93 ? -2.297 -1.436 5.185 1.00 95.38 93 TYR A CA 1
ATOM 695 C C . TYR A 1 93 ? -3.287 -0.823 6.172 1.00 95.38 93 TYR A C 1
ATOM 697 O O . TYR A 1 93 ? -4.293 -0.244 5.762 1.00 95.38 93 TYR A O 1
ATOM 705 N N . ALA A 1 94 ? -2.999 -0.923 7.471 1.00 95.56 94 ALA A N 1
ATOM 706 C CA . ALA A 1 94 ? -3.853 -0.357 8.502 1.00 95.56 94 ALA A CA 1
ATOM 707 C C . ALA A 1 94 ? -3.995 1.162 8.345 1.00 95.56 94 ALA A C 1
ATOM 709 O O . ALA A 1 94 ? -5.108 1.679 8.423 1.00 95.56 94 ALA A O 1
ATOM 710 N N . LEU A 1 95 ? -2.891 1.870 8.078 1.00 94.69 95 LEU A N 1
ATOM 711 C CA . LEU A 1 95 ? -2.899 3.310 7.822 1.00 94.69 95 LEU A CA 1
ATOM 712 C C . LEU A 1 95 ? -3.743 3.648 6.587 1.00 94.69 95 LEU A C 1
ATOM 714 O O . LEU A 1 95 ? -4.570 4.560 6.635 1.00 94.69 95 LEU A O 1
ATOM 718 N N . GLY A 1 96 ? -3.569 2.874 5.516 1.00 94.44 96 GLY A N 1
ATOM 719 C CA . GLY A 1 96 ? -4.358 2.983 4.297 1.00 94.44 96 GLY A CA 1
ATOM 720 C C . GLY A 1 96 ? -5.859 2.788 4.526 1.00 94.44 96 GLY A C 1
ATOM 721 O O . GLY A 1 96 ? -6.651 3.557 3.996 1.00 94.44 96 GLY A O 1
ATOM 722 N N . PHE A 1 97 ? -6.271 1.823 5.357 1.00 94.81 97 PHE A N 1
ATOM 723 C CA . PHE A 1 97 ? -7.684 1.627 5.706 1.00 94.81 97 PHE A CA 1
ATOM 724 C C . PHE A 1 97 ? -8.258 2.791 6.510 1.00 94.81 97 PHE A C 1
ATOM 726 O O . PHE A 1 97 ? -9.348 3.273 6.199 1.00 94.81 97 PHE A O 1
ATOM 733 N N . VAL A 1 98 ? -7.529 3.293 7.510 1.00 94.06 98 VAL A N 1
ATOM 734 C CA . VAL A 1 98 ? -8.002 4.415 8.342 1.00 94.06 98 VAL A CA 1
ATOM 735 C C . VAL A 1 98 ? -8.360 5.628 7.487 1.00 94.06 98 VAL A C 1
ATOM 737 O O . VAL A 1 98 ? -9.365 6.291 7.746 1.00 94.06 98 VAL A O 1
ATOM 740 N N . ALA A 1 99 ? -7.559 5.903 6.461 1.00 91.50 99 ALA A N 1
ATOM 741 C CA . ALA A 1 99 ? -7.690 7.074 5.607 1.00 91.50 99 ALA A CA 1
ATOM 742 C C . ALA A 1 99 ? -8.091 6.734 4.162 1.00 91.50 99 ALA A C 1
ATOM 744 O O . ALA A 1 99 ? -7.772 7.478 3.237 1.00 91.50 99 ALA A O 1
ATOM 745 N N . LEU A 1 100 ? -8.795 5.614 3.979 1.00 93.12 100 LEU A N 1
ATOM 746 C CA . LEU A 1 100 ? -9.153 5.068 2.673 1.00 93.12 100 LEU A CA 1
ATOM 747 C C . LEU A 1 100 ? -9.856 6.111 1.792 1.00 93.12 100 LEU A C 1
ATOM 749 O O . LEU A 1 100 ? -10.956 6.558 2.120 1.00 93.12 100 LEU A O 1
ATOM 753 N N . GLY A 1 101 ? -9.215 6.490 0.683 1.00 88.25 101 GLY A N 1
ATOM 754 C CA . GLY A 1 101 ? -9.732 7.467 -0.282 1.00 88.25 101 GLY A CA 1
ATOM 755 C C . GLY A 1 101 ? -9.908 8.894 0.255 1.00 88.25 101 GLY A C 1
ATOM 756 O O . GLY A 1 101 ? -10.589 9.689 -0.382 1.00 88.25 101 GLY A O 1
ATOM 757 N N . ARG A 1 102 ? -9.333 9.227 1.419 1.00 86.62 102 ARG A N 1
ATOM 758 C CA . ARG A 1 102 ? -9.461 10.544 2.078 1.00 86.62 102 ARG A CA 1
ATOM 759 C C . ARG A 1 102 ? -8.192 11.393 2.008 1.00 86.62 102 ARG A C 1
ATOM 761 O O . ARG A 1 102 ? -8.019 12.318 2.800 1.00 86.62 102 ARG A O 1
ATOM 768 N N . GLY A 1 103 ? -7.290 11.083 1.080 1.00 80.25 103 GLY A N 1
ATOM 769 C CA . GLY A 1 103 ? -6.031 11.806 0.906 1.00 80.25 103 GLY A CA 1
ATOM 770 C C . GLY A 1 103 ? -6.194 13.300 0.593 1.00 80.25 103 GLY A C 1
ATOM 771 O O . GLY A 1 103 ? -5.327 14.083 0.963 1.00 80.25 103 GLY A O 1
ATOM 772 N N . GLU A 1 104 ? -7.301 13.715 -0.029 1.00 79.69 104 GLU A N 1
ATOM 773 C CA . GLU A 1 104 ? -7.544 15.122 -0.402 1.00 79.69 104 GLU A CA 1
ATOM 774 C C . GLU A 1 104 ? -8.325 15.918 0.662 1.00 79.69 104 GLU A C 1
ATOM 776 O O . GLU A 1 104 ? -8.251 17.145 0.700 1.00 79.69 104 GLU A O 1
ATOM 781 N N . ASP A 1 105 ? -9.032 15.233 1.568 1.00 71.69 105 ASP A N 1
ATOM 782 C CA . ASP A 1 105 ? -9.983 15.858 2.498 1.00 71.69 105 ASP A CA 1
ATOM 783 C C . ASP A 1 105 ? -9.321 16.453 3.757 1.00 71.69 105 ASP A C 1
ATOM 785 O O . ASP A 1 105 ? -9.873 17.345 4.405 1.00 71.69 105 ASP A O 1
ATOM 789 N N . ALA A 1 106 ? -8.142 15.959 4.147 1.00 61.50 106 ALA A N 1
ATOM 790 C CA . ALA A 1 106 ? -7.482 16.317 5.405 1.00 61.50 106 ALA A CA 1
ATOM 791 C C . ALA A 1 106 ? -6.317 17.302 5.186 1.00 61.50 106 ALA A C 1
ATOM 793 O O . ALA A 1 106 ? -5.136 16.947 5.237 1.00 61.50 106 ALA A O 1
ATOM 794 N N . LEU A 1 107 ? -6.683 18.569 4.968 1.00 56.50 107 LEU A N 1
ATOM 795 C CA . LEU A 1 107 ? -5.766 19.677 4.679 1.00 56.50 107 LEU A CA 1
ATOM 796 C C . LEU A 1 107 ? -4.666 19.834 5.754 1.00 56.50 107 LEU A C 1
ATOM 798 O O . LEU A 1 107 ? -4.946 19.954 6.949 1.00 56.50 107 LEU A O 1
ATOM 802 N N . GLY A 1 108 ? -3.401 19.845 5.319 1.00 69.00 108 GLY A N 1
ATOM 803 C CA . GLY A 1 108 ? -2.204 20.151 6.117 1.00 69.00 108 GLY A CA 1
ATOM 804 C C . GLY A 1 108 ? -1.609 18.986 6.917 1.00 69.00 108 GLY A C 1
ATOM 805 O O . GLY A 1 108 ? -0.390 18.861 7.010 1.00 69.00 108 GLY A O 1
ATOM 806 N N . PHE A 1 109 ? -2.432 18.093 7.473 1.00 76.06 109 PHE A N 1
ATOM 807 C CA . PHE A 1 109 ? -1.925 16.897 8.159 1.00 76.06 109 PHE A CA 1
ATOM 808 C C . PHE A 1 109 ? -1.431 15.841 7.165 1.00 76.06 109 PHE A C 1
ATOM 810 O O . PHE A 1 109 ? -0.376 15.235 7.374 1.00 76.06 109 PHE A O 1
ATOM 817 N N . VAL A 1 110 ? -2.180 15.638 6.077 1.00 79.25 110 VAL A N 1
ATOM 818 C CA . VAL A 1 110 ? -1.856 14.622 5.071 1.00 79.25 110 VAL A CA 1
ATOM 819 C C . VAL A 1 110 ? -0.554 14.942 4.350 1.00 79.25 110 VAL A C 1
ATOM 821 O O . VAL A 1 110 ? 0.215 14.019 4.118 1.00 79.25 110 VAL A O 1
ATOM 824 N N . ASP A 1 111 ? -0.234 16.212 4.100 1.00 80.94 111 ASP A N 1
ATOM 825 C CA . ASP A 1 111 ? 1.012 16.595 3.421 1.00 80.94 111 ASP A CA 1
ATOM 826 C C . ASP A 1 111 ? 2.247 16.104 4.191 1.00 80.94 111 ASP A C 1
ATOM 828 O O . ASP A 1 111 ? 3.098 15.401 3.647 1.00 80.94 111 ASP A O 1
ATOM 832 N N . THR A 1 112 ? 2.284 16.351 5.506 1.00 84.75 112 THR A N 1
ATOM 833 C CA . THR A 1 112 ? 3.381 15.872 6.368 1.00 84.75 112 THR A CA 1
ATOM 834 C C . THR A 1 112 ? 3.465 14.346 6.427 1.00 84.75 112 THR A C 1
ATOM 836 O O . THR A 1 112 ? 4.548 13.773 6.557 1.00 84.75 112 THR A O 1
ATOM 839 N N . LEU A 1 113 ? 2.320 13.668 6.329 1.00 86.00 113 LEU A N 1
ATOM 840 C CA . LEU A 1 113 ? 2.238 12.215 6.324 1.00 86.00 113 LEU A CA 1
ATOM 841 C C . LEU A 1 113 ? 2.723 11.639 4.991 1.00 86.00 113 LEU A C 1
ATOM 843 O O . LEU A 1 113 ? 3.491 10.679 4.990 1.00 86.00 113 LEU A O 1
ATOM 847 N N . VAL A 1 114 ? 2.334 12.247 3.872 1.00 87.31 114 VAL A N 1
ATOM 848 C CA . VAL A 1 114 ? 2.775 11.882 2.525 1.00 87.31 114 VAL A CA 1
ATOM 849 C C . VAL A 1 114 ? 4.274 12.063 2.382 1.00 87.31 114 VAL A C 1
ATOM 851 O O . VAL A 1 114 ? 4.933 11.161 1.872 1.00 87.31 114 VAL A O 1
ATOM 854 N N . ASP A 1 115 ? 4.831 13.172 2.863 1.00 87.50 115 ASP A N 1
ATOM 855 C CA . ASP A 1 115 ? 6.272 13.407 2.798 1.00 87.50 115 ASP A CA 1
ATOM 856 C C . ASP A 1 115 ? 7.044 12.361 3.616 1.00 87.50 115 ASP A C 1
ATOM 858 O O . ASP A 1 115 ? 8.046 11.816 3.145 1.00 87.50 115 ASP A O 1
ATOM 862 N N . ARG A 1 116 ? 6.532 11.977 4.794 1.00 87.31 116 ARG A N 1
ATOM 863 C CA . ARG A 1 116 ? 7.104 10.879 5.592 1.00 87.31 116 ARG A CA 1
ATOM 864 C C . ARG A 1 116 ? 6.986 9.518 4.904 1.00 87.31 116 ARG A C 1
ATOM 866 O O . ARG A 1 116 ? 7.941 8.748 4.934 1.00 87.31 116 ARG A O 1
ATOM 873 N N . LEU A 1 117 ? 5.858 9.214 4.264 1.00 87.81 117 LEU A N 1
ATOM 874 C CA . LEU A 1 117 ? 5.701 7.978 3.492 1.00 87.81 117 LEU A CA 1
ATOM 875 C C . LEU A 1 117 ? 6.637 7.962 2.278 1.00 87.81 117 LEU A C 1
ATOM 877 O O . LEU A 1 117 ? 7.312 6.966 2.049 1.00 87.81 117 LEU A O 1
ATOM 881 N N . CYS A 1 118 ? 6.767 9.072 1.550 1.00 86.88 118 CYS A N 1
ATOM 882 C CA . CYS A 1 118 ? 7.720 9.199 0.445 1.00 86.88 118 CYS A CA 1
ATOM 883 C C . CYS A 1 118 ? 9.165 8.993 0.921 1.00 86.88 118 CYS A C 1
ATOM 885 O O . CYS A 1 118 ? 9.951 8.337 0.234 1.00 86.88 118 CYS A O 1
ATOM 887 N N . HIS A 1 119 ? 9.502 9.496 2.111 1.00 87.19 119 HIS A N 1
ATOM 888 C CA . HIS A 1 119 ? 10.790 9.241 2.750 1.00 87.19 119 HIS A CA 1
ATOM 889 C C . HIS A 1 119 ? 11.000 7.748 3.066 1.00 87.19 119 HIS A C 1
ATOM 891 O O . HIS A 1 119 ? 12.088 7.225 2.838 1.00 87.19 119 HIS A O 1
ATOM 897 N N . TYR A 1 120 ? 9.961 7.029 3.505 1.00 87.00 120 TYR A N 1
ATOM 898 C CA . TYR A 1 120 ? 10.018 5.577 3.723 1.00 87.00 120 TYR A CA 1
ATOM 899 C C . TYR A 1 120 ? 10.127 4.744 2.434 1.00 87.00 120 TYR A C 1
ATOM 901 O O . TYR A 1 120 ? 10.642 3.628 2.492 1.00 87.00 120 TYR A O 1
ATOM 909 N N . ILE A 1 121 ? 9.674 5.264 1.287 1.00 85.75 121 ILE A N 1
ATOM 910 C CA . ILE A 1 121 ? 9.719 4.575 -0.020 1.00 85.75 121 ILE A CA 1
ATOM 911 C C . ILE A 1 121 ? 11.060 4.755 -0.724 1.00 85.75 121 ILE A C 1
ATOM 913 O O . ILE A 1 121 ? 11.571 3.816 -1.331 1.00 85.75 121 ILE A O 1
ATOM 917 N N . ASN A 1 122 ? 11.598 5.973 -0.700 1.00 79.88 122 ASN A N 1
ATOM 918 C CA . ASN A 1 122 ? 12.812 6.314 -1.440 1.00 79.88 122 ASN A CA 1
ATOM 919 C C . ASN A 1 122 ? 14.071 6.249 -0.568 1.00 79.88 122 ASN A C 1
ATOM 921 O O . ASN A 1 122 ? 15.180 6.346 -1.088 1.00 79.88 122 ASN A O 1
ATOM 925 N N . GLY A 1 123 ? 13.915 6.121 0.753 1.00 68.38 123 GLY A N 1
ATOM 926 C CA . GLY A 1 123 ? 15.004 6.359 1.690 1.00 68.38 123 GLY A CA 1
ATOM 927 C C . GLY A 1 123 ? 15.532 7.788 1.566 1.00 68.38 123 GLY A C 1
ATOM 928 O O . GLY A 1 123 ? 14.945 8.651 0.908 1.00 68.38 123 GLY A O 1
ATOM 929 N N . HIS A 1 124 ? 16.673 8.065 2.186 1.00 53.25 124 HIS A N 1
ATOM 930 C CA . HIS A 1 124 ? 17.374 9.342 2.051 1.00 53.25 124 HIS A CA 1
ATOM 931 C C . HIS A 1 124 ? 18.026 9.476 0.653 1.00 53.25 124 HIS A C 1
ATOM 933 O O . HIS A 1 124 ? 19.240 9.604 0.529 1.00 53.25 124 HIS A O 1
ATOM 939 N N . MET A 1 125 ? 17.232 9.427 -0.420 1.00 39.50 125 MET A N 1
ATOM 940 C CA . MET A 1 125 ? 17.697 9.637 -1.797 1.00 39.50 125 MET A CA 1
ATOM 941 C C . MET A 1 125 ? 17.260 10.996 -2.380 1.00 39.50 125 MET A C 1
ATOM 943 O O . MET A 1 125 ? 17.603 11.312 -3.512 1.00 39.50 125 MET A O 1
ATOM 947 N N . PHE A 1 126 ? 16.575 11.844 -1.596 1.00 35.62 126 PHE A N 1
ATOM 948 C CA . PHE A 1 126 ? 16.118 13.183 -2.018 1.00 35.62 126 PHE A CA 1
ATOM 949 C C . PHE A 1 126 ? 16.480 14.330 -1.059 1.00 35.62 126 PHE A C 1
ATOM 951 O O . PHE A 1 126 ? 15.813 15.359 -1.047 1.00 35.62 126 PHE A O 1
ATOM 958 N N . LEU A 1 127 ? 17.551 14.208 -0.273 1.00 39.03 127 LEU A N 1
ATOM 959 C CA . LEU A 1 127 ? 18.164 15.388 0.349 1.00 39.03 127 LEU A CA 1
ATOM 960 C C . LEU A 1 127 ? 19.353 15.841 -0.496 1.00 39.03 127 LEU A C 1
ATOM 962 O O . LEU A 1 127 ? 20.502 15.699 -0.103 1.00 39.03 127 LEU A O 1
ATOM 966 N N . ASN A 1 128 ? 19.051 16.393 -1.668 1.00 31.41 128 ASN A N 1
ATOM 967 C CA . ASN A 1 128 ? 19.918 17.375 -2.302 1.00 31.41 128 ASN A CA 1
ATOM 968 C C . ASN A 1 128 ? 19.053 18.564 -2.720 1.00 31.41 128 ASN A C 1
ATOM 970 O O . ASN A 1 128 ? 18.362 18.516 -3.730 1.00 31.41 128 ASN A O 1
ATOM 974 N N . GLU A 1 129 ? 19.100 19.579 -1.852 1.00 34.09 129 GLU A N 1
ATOM 975 C CA . GLU A 1 129 ? 19.105 21.026 -2.126 1.00 34.09 129 GLU A CA 1
ATOM 976 C C . GLU A 1 129 ? 18.237 21.826 -1.149 1.00 34.09 129 GLU A C 1
ATOM 978 O O . GLU A 1 129 ? 17.207 22.386 -1.501 1.00 34.09 129 GLU A O 1
ATOM 983 N N . THR A 1 130 ? 18.672 21.896 0.114 1.00 35.56 130 THR A N 1
ATOM 984 C CA . THR A 1 130 ? 18.991 23.160 0.818 1.00 35.56 130 THR A CA 1
ATOM 985 C C . THR A 1 130 ? 19.353 22.862 2.270 1.00 35.56 130 THR A C 1
ATOM 987 O O . THR A 1 130 ? 18.493 22.844 3.143 1.00 35.56 130 THR A O 1
ATOM 990 N N . SER A 1 131 ? 20.644 22.615 2.515 1.00 26.52 131 SER A N 1
ATOM 991 C CA . SER A 1 131 ? 21.427 23.078 3.681 1.00 26.52 131 SER A CA 1
ATOM 992 C C . SER A 1 131 ? 22.710 22.245 3.789 1.00 26.52 131 SER A C 1
ATOM 994 O O . SER A 1 131 ? 22.631 21.053 4.079 1.00 26.52 131 SER A O 1
ATOM 996 N N . PRO A 1 132 ? 23.903 22.823 3.565 1.00 35.91 132 PRO A N 1
ATOM 997 C CA . PRO A 1 132 ? 25.149 22.139 3.864 1.00 35.91 132 PRO A CA 1
ATOM 998 C C . PRO A 1 132 ? 25.441 22.324 5.350 1.00 35.91 132 PRO A C 1
ATOM 1000 O O . PRO A 1 132 ? 25.517 23.465 5.798 1.00 35.91 132 PRO A O 1
ATOM 1003 N N . THR A 1 133 ? 25.642 21.259 6.126 1.00 28.94 133 THR A N 1
ATOM 1004 C CA . THR A 1 133 ? 26.586 21.317 7.257 1.00 28.94 133 THR A CA 1
ATOM 1005 C C . THR A 1 133 ? 26.907 19.933 7.832 1.00 28.94 133 THR A C 1
ATOM 1007 O O . THR A 1 133 ? 26.084 19.294 8.470 1.00 28.94 133 THR A O 1
ATOM 1010 N N . VAL A 1 134 ? 28.184 19.577 7.653 1.00 29.86 134 VAL A N 1
ATOM 1011 C CA . VAL A 1 134 ? 29.061 18.880 8.611 1.00 29.86 134 VAL A CA 1
ATOM 1012 C C . VAL A 1 134 ? 28.945 17.352 8.680 1.00 29.86 134 VAL A C 1
ATOM 1014 O O . VAL A 1 134 ? 28.168 16.772 9.427 1.00 29.86 134 VAL A O 1
ATOM 1017 N N . ALA A 1 135 ? 29.854 16.713 7.936 1.00 36.25 135 ALA A N 1
ATOM 1018 C CA . ALA A 1 135 ? 30.475 15.449 8.321 1.00 36.25 135 ALA A CA 1
ATOM 1019 C C . ALA A 1 135 ? 31.223 15.583 9.663 1.00 36.25 135 ALA A C 1
ATOM 1021 O O . ALA A 1 135 ? 31.651 16.688 9.982 1.00 36.25 135 ALA A O 1
ATOM 1022 N N . LEU A 1 136 ? 31.441 14.437 10.331 1.00 32.91 136 LEU A N 1
ATOM 1023 C CA . LEU A 1 136 ? 32.124 14.123 11.612 1.00 32.91 136 LEU A CA 1
ATOM 1024 C C . LEU A 1 136 ? 31.080 13.489 12.561 1.00 32.91 136 LEU A C 1
ATOM 1026 O O . LEU A 1 136 ? 30.002 14.038 12.717 1.00 32.91 136 LEU A O 1
ATOM 1030 N N . SER A 1 137 ? 31.260 12.337 13.205 1.00 27.97 137 SER A N 1
ATOM 1031 C CA . SER A 1 137 ? 32.454 11.566 13.558 1.00 27.97 137 SER A CA 1
ATOM 1032 C C . SER A 1 137 ? 32.019 10.202 14.129 1.00 27.97 137 SER A C 1
ATOM 1034 O O . SER A 1 137 ? 30.873 10.017 14.528 1.00 27.97 137 SER A O 1
ATOM 1036 N N . ILE A 1 138 ? 32.960 9.260 14.139 1.00 37.06 138 ILE A N 1
ATOM 1037 C CA . ILE A 1 138 ? 32.914 7.953 14.811 1.00 37.06 138 ILE A CA 1
ATOM 1038 C C . ILE A 1 138 ? 32.772 8.148 16.336 1.00 37.06 138 ILE A C 1
ATOM 1040 O O . ILE A 1 138 ? 33.371 9.080 16.866 1.00 37.06 138 ILE A O 1
ATOM 1044 N N . ASP A 1 139 ? 32.068 7.211 16.988 1.00 29.98 139 ASP A N 1
ATOM 1045 C CA . ASP A 1 139 ? 31.935 6.999 18.446 1.00 29.98 139 ASP A CA 1
ATOM 1046 C C . ASP A 1 139 ? 31.055 8.005 19.217 1.00 29.98 139 ASP A C 1
ATOM 1048 O O . ASP A 1 139 ? 31.327 9.199 19.251 1.00 29.98 139 ASP A O 1
ATOM 1052 N N . ASP A 1 140 ? 29.970 7.540 19.845 1.00 29.44 140 ASP A N 1
ATOM 1053 C CA . ASP A 1 140 ? 29.966 7.201 21.277 1.00 29.44 140 ASP A CA 1
ATOM 1054 C C . ASP A 1 140 ? 28.536 6.864 21.752 1.00 29.44 140 ASP A C 1
ATOM 1056 O O . ASP A 1 140 ? 27.524 7.308 21.202 1.00 29.44 140 ASP A O 1
ATOM 1060 N N . GLN A 1 141 ? 28.451 6.022 22.773 1.00 36.53 141 GLN A N 1
ATOM 1061 C CA . GLN A 1 141 ? 27.205 5.526 23.337 1.00 36.53 141 GLN A CA 1
ATOM 1062 C C . GLN A 1 141 ? 26.455 6.575 24.179 1.00 36.53 141 GLN A C 1
ATOM 1064 O O . GLN A 1 141 ? 27.046 7.444 24.810 1.00 36.53 141 GLN A O 1
ATOM 1069 N N . ASN A 1 142 ? 25.154 6.303 24.359 1.00 30.64 142 ASN A N 1
ATOM 1070 C CA . ASN A 1 142 ? 24.373 6.585 25.573 1.00 30.64 142 ASN A CA 1
ATOM 1071 C C . ASN A 1 142 ? 23.597 7.927 25.648 1.00 30.64 142 ASN A C 1
ATOM 1073 O O . ASN A 1 142 ? 24.159 9.000 25.824 1.00 30.64 142 ASN A O 1
ATOM 1077 N N . ARG A 1 143 ? 22.260 7.779 25.720 1.00 36.78 143 ARG A N 1
ATOM 1078 C CA . ARG A 1 143 ? 21.263 8.647 26.393 1.00 36.78 143 ARG A CA 1
ATOM 1079 C C . ARG A 1 143 ? 21.019 10.060 25.844 1.00 36.78 143 ARG A C 1
ATOM 1081 O O . ARG A 1 143 ? 21.739 10.992 26.169 1.00 36.78 143 ARG A O 1
ATOM 1088 N N . ASN A 1 144 ? 19.863 10.233 25.190 1.00 29.50 144 ASN A N 1
ATOM 1089 C CA . ASN A 1 144 ? 18.765 11.105 25.653 1.00 29.50 144 ASN A CA 1
ATOM 1090 C C . ASN A 1 144 ? 17.566 11.029 24.686 1.00 29.50 144 ASN A C 1
ATOM 1092 O O . ASN A 1 144 ? 17.594 11.558 23.580 1.00 29.50 144 ASN A O 1
ATOM 1096 N N . ALA A 1 145 ? 16.492 10.365 25.125 1.00 43.47 145 ALA A N 1
ATOM 1097 C CA . ALA A 1 145 ? 15.223 10.279 24.409 1.00 43.47 145 ALA A CA 1
ATOM 1098 C C . ALA A 1 145 ? 14.379 11.536 24.681 1.00 43.47 145 ALA A C 1
ATOM 1100 O O . ALA A 1 145 ? 13.678 11.631 25.686 1.00 43.47 145 ALA A O 1
ATOM 1101 N N . GLY A 1 146 ? 14.473 12.509 23.782 1.00 37.44 146 GLY A N 1
ATOM 1102 C CA . GLY A 1 146 ? 13.663 13.724 23.787 1.00 37.44 146 GLY A CA 1
ATOM 1103 C C . GLY A 1 146 ? 14.257 14.711 22.795 1.00 37.44 146 GLY A C 1
ATOM 1104 O O . GLY A 1 146 ? 15.267 15.322 23.099 1.00 37.44 146 GLY A O 1
ATOM 1105 N N . GLN A 1 147 ? 13.647 14.822 21.611 1.00 40.41 147 GLN A N 1
ATOM 1106 C CA . GLN A 1 147 ? 14.173 15.517 20.423 1.00 40.41 147 GLN A CA 1
ATOM 1107 C C . GLN A 1 147 ? 15.370 14.827 19.758 1.00 40.41 147 GLN A C 1
ATOM 1109 O O . GLN A 1 147 ? 16.486 15.332 19.743 1.00 40.41 147 GLN A O 1
ATOM 1114 N N . MET A 1 148 ? 15.103 13.698 19.106 1.00 31.70 148 MET A N 1
ATOM 1115 C CA . MET A 1 148 ? 15.956 13.215 18.023 1.00 31.70 148 MET A CA 1
ATOM 1116 C C . MET A 1 148 ? 15.102 13.229 16.759 1.00 31.70 148 MET A C 1
ATOM 1118 O O . MET A 1 148 ? 14.259 12.360 16.550 1.00 31.70 148 MET A O 1
ATOM 1122 N N . MET A 1 149 ? 15.262 14.284 15.957 1.00 38.59 149 MET A N 1
ATOM 1123 C CA . MET A 1 149 ? 14.963 14.212 14.530 1.00 38.59 149 MET A CA 1
ATOM 1124 C C . MET A 1 149 ? 15.947 13.168 13.993 1.00 38.59 149 MET A C 1
ATOM 1126 O O . MET A 1 149 ? 17.135 13.445 13.849 1.00 38.59 149 MET A O 1
ATOM 1130 N N . ASP A 1 150 ? 15.464 11.934 13.902 1.00 42.22 150 ASP A N 1
ATOM 1131 C CA . ASP A 1 150 ? 16.243 10.711 13.748 1.00 42.22 150 ASP A CA 1
ATOM 1132 C C . ASP A 1 150 ? 16.928 10.722 12.369 1.00 42.22 150 ASP A C 1
ATOM 1134 O O . ASP A 1 150 ? 16.349 10.324 11.360 1.00 42.22 150 ASP A O 1
ATOM 1138 N N . GLY A 1 151 ? 18.166 11.224 12.312 1.00 43.03 151 GLY A N 1
ATOM 1139 C CA . GLY A 1 151 ? 19.075 11.149 11.160 1.00 43.03 151 GLY A CA 1
ATOM 1140 C C . GLY A 1 151 ? 19.593 9.730 10.927 1.00 43.03 151 GLY A C 1
ATOM 1141 O O . GLY A 1 151 ? 20.774 9.517 10.668 1.00 43.03 151 GLY A O 1
ATOM 1142 N N . THR A 1 152 ? 18.720 8.739 11.075 1.00 51.97 152 THR A N 1
ATOM 1143 C CA . THR A 1 152 ? 19.114 7.353 11.272 1.00 51.97 152 THR A CA 1
ATOM 1144 C C . T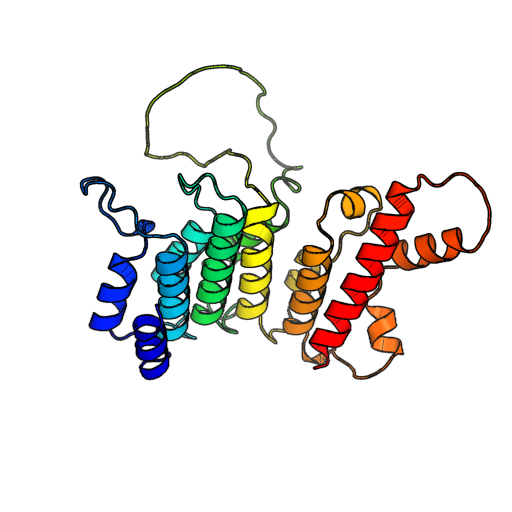HR A 1 152 ? 18.539 6.543 10.127 1.00 51.97 152 THR A C 1
ATOM 1146 O O . THR A 1 152 ? 17.329 6.346 10.053 1.00 51.97 152 THR A O 1
ATOM 1149 N N . ALA A 1 153 ? 19.425 6.106 9.223 1.00 59.94 153 ALA A N 1
ATOM 1150 C CA . ALA A 1 153 ? 19.109 5.458 7.950 1.00 59.94 153 ALA A CA 1
ATOM 1151 C C . ALA A 1 153 ? 17.859 4.565 8.039 1.00 59.94 153 ALA A C 1
ATOM 1153 O O . ALA A 1 153 ? 17.840 3.557 8.753 1.00 59.94 153 ALA A O 1
ATOM 1154 N N . VAL A 1 154 ? 16.795 4.986 7.356 1.00 72.25 154 VAL A N 1
ATOM 1155 C CA . VAL A 1 154 ? 15.576 4.195 7.196 1.00 72.25 154 VAL A CA 1
ATOM 1156 C C . VAL A 1 154 ? 15.938 2.955 6.389 1.00 72.25 154 VAL A C 1
ATOM 1158 O O . VAL A 1 154 ? 16.526 3.065 5.314 1.00 72.25 154 VAL A O 1
ATOM 1161 N N . ASN A 1 155 ? 15.585 1.776 6.899 1.00 80.19 155 ASN A N 1
ATOM 1162 C CA . ASN A 1 155 ? 15.723 0.546 6.132 1.00 80.19 155 ASN A CA 1
ATOM 1163 C C . ASN A 1 155 ? 14.571 0.464 5.118 1.00 80.19 155 ASN A C 1
ATOM 1165 O O . ASN A 1 155 ? 13.471 0.021 5.453 1.00 80.19 155 ASN A O 1
ATOM 1169 N N . VAL A 1 156 ? 14.847 0.928 3.898 1.00 83.62 156 VAL A N 1
ATOM 1170 C CA . VAL A 1 156 ? 13.890 0.986 2.784 1.00 83.62 156 VAL A CA 1
ATOM 1171 C C . VAL A 1 156 ? 13.318 -0.395 2.469 1.00 83.62 156 VAL A C 1
ATOM 1173 O O . VAL A 1 156 ? 12.125 -0.494 2.198 1.00 83.62 156 VAL A O 1
ATOM 1176 N N . ASP A 1 157 ? 14.105 -1.464 2.610 1.00 83.69 157 ASP A N 1
ATOM 1177 C CA . ASP A 1 157 ? 13.647 -2.835 2.349 1.00 83.69 157 ASP A CA 1
ATOM 1178 C C . ASP A 1 157 ? 12.538 -3.293 3.303 1.00 83.69 157 ASP A C 1
ATOM 1180 O O . ASP A 1 157 ? 11.759 -4.179 2.969 1.00 83.69 157 ASP A O 1
ATOM 1184 N N . VAL A 1 158 ? 12.435 -2.674 4.482 1.00 86.44 158 VAL A N 1
ATOM 1185 C CA . VAL A 1 158 ? 11.376 -2.961 5.456 1.00 86.44 158 VAL A CA 1
ATOM 1186 C C . VAL A 1 158 ? 10.204 -1.995 5.292 1.00 86.44 158 VAL A C 1
ATOM 1188 O O . VAL A 1 158 ? 9.050 -2.413 5.358 1.00 86.44 158 VAL A O 1
ATOM 1191 N N . THR A 1 159 ? 10.476 -0.702 5.094 1.00 89.38 159 THR A N 1
ATOM 1192 C CA . THR A 1 159 ? 9.447 0.348 5.178 1.00 89.38 159 THR A CA 1
ATOM 1193 C C . THR A 1 159 ? 8.763 0.670 3.855 1.00 89.38 159 THR A C 1
ATOM 1195 O O . THR A 1 159 ? 7.608 1.104 3.855 1.00 89.38 159 THR A O 1
ATOM 1198 N N . ALA A 1 160 ? 9.448 0.477 2.724 1.00 90.00 160 ALA A N 1
ATOM 1199 C CA . ALA A 1 160 ? 8.923 0.820 1.407 1.00 90.00 160 ALA A CA 1
ATOM 1200 C C . ALA A 1 160 ? 7.614 0.103 1.047 1.00 90.00 160 ALA A C 1
ATOM 1202 O O . ALA A 1 160 ? 6.688 0.804 0.632 1.00 90.00 160 ALA A O 1
ATOM 1203 N N . PRO A 1 161 ? 7.459 -1.229 1.206 1.00 92.50 161 PRO A N 1
ATOM 1204 C CA . PRO A 1 161 ? 6.241 -1.903 0.759 1.00 92.50 161 PRO A CA 1
ATOM 1205 C C . PRO A 1 161 ? 5.010 -1.425 1.543 1.00 92.50 161 PRO A C 1
ATOM 1207 O O . PRO A 1 161 ? 3.983 -1.107 0.941 1.00 92.50 161 PRO A O 1
ATOM 1210 N N . GLY A 1 162 ? 5.130 -1.267 2.867 1.00 92.44 162 GLY A N 1
ATOM 1211 C CA . GLY A 1 162 ? 4.063 -0.709 3.701 1.00 92.44 162 GLY A CA 1
ATOM 1212 C C . GLY A 1 162 ? 3.714 0.732 3.325 1.00 92.44 162 GLY A C 1
ATOM 1213 O O . GLY A 1 162 ? 2.536 1.079 3.228 1.00 92.44 162 GLY A O 1
ATOM 1214 N N . ALA A 1 163 ? 4.719 1.563 3.044 1.00 93.19 163 ALA A N 1
ATOM 1215 C CA . ALA A 1 163 ? 4.496 2.952 2.665 1.00 93.19 163 ALA A CA 1
ATOM 1216 C C . ALA A 1 163 ? 3.860 3.112 1.270 1.00 93.19 163 ALA A C 1
ATOM 1218 O O . ALA A 1 163 ? 2.97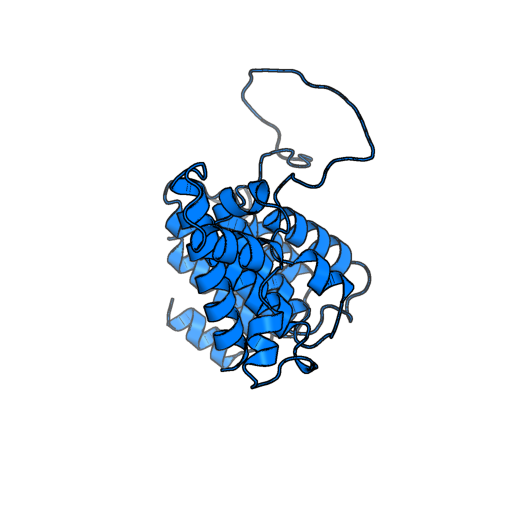1 3.951 1.107 1.00 93.19 163 ALA A O 1
ATOM 1219 N N . ILE A 1 164 ? 4.252 2.290 0.287 1.00 93.88 164 ILE A N 1
ATOM 1220 C CA . ILE A 1 164 ? 3.643 2.266 -1.056 1.00 93.88 164 ILE A CA 1
ATOM 1221 C C . ILE A 1 164 ? 2.151 1.929 -0.949 1.00 93.88 164 ILE A C 1
ATOM 1223 O O . ILE A 1 164 ? 1.314 2.633 -1.516 1.00 93.88 164 ILE A O 1
ATOM 1227 N N . ILE A 1 165 ? 1.813 0.883 -0.189 1.00 95.06 165 ILE A N 1
ATOM 1228 C CA . ILE A 1 165 ? 0.427 0.442 0.010 1.00 95.06 165 ILE A CA 1
ATOM 1229 C C . ILE A 1 165 ? -0.388 1.516 0.737 1.00 95.06 165 ILE A C 1
ATOM 1231 O O . ILE A 1 165 ? -1.508 1.822 0.327 1.00 95.06 165 ILE A O 1
ATOM 1235 N N . ALA A 1 166 ? 0.177 2.126 1.783 1.00 94.62 166 ALA A N 1
ATOM 1236 C CA . ALA A 1 166 ? -0.483 3.199 2.518 1.00 94.62 166 ALA A CA 1
ATOM 1237 C C . ALA A 1 166 ? -0.834 4.381 1.602 1.00 94.62 166 ALA A C 1
ATOM 1239 O O . ALA A 1 166 ? -1.974 4.842 1.626 1.00 94.62 166 ALA A O 1
ATOM 1240 N N . LEU A 1 167 ? 0.107 4.838 0.763 1.00 92.88 167 LEU A N 1
ATOM 1241 C CA . LEU A 1 167 ? -0.147 5.915 -0.202 1.00 92.88 167 LEU A CA 1
ATOM 1242 C C . LEU A 1 167 ? -1.213 5.531 -1.232 1.00 92.88 167 LEU A C 1
ATOM 1244 O O . LEU A 1 167 ? -2.097 6.338 -1.516 1.00 92.88 167 LEU A O 1
ATOM 1248 N N . ALA A 1 168 ? -1.153 4.307 -1.762 1.00 94.12 168 ALA A N 1
ATOM 1249 C CA . ALA A 1 168 ? -2.122 3.816 -2.739 1.00 94.12 168 ALA A CA 1
ATOM 1250 C C . ALA A 1 168 ? -3.557 3.837 -2.197 1.00 94.12 168 ALA A C 1
ATOM 1252 O O . ALA A 1 168 ? -4.479 4.249 -2.895 1.00 94.12 168 ALA A O 1
ATOM 1253 N N . LEU A 1 169 ? -3.745 3.402 -0.948 1.00 94.44 169 LEU A N 1
ATOM 1254 C CA . LEU A 1 169 ? -5.056 3.351 -0.299 1.00 94.44 169 LEU A CA 1
ATOM 1255 C C . LEU A 1 169 ? -5.540 4.737 0.152 1.00 94.44 169 LEU 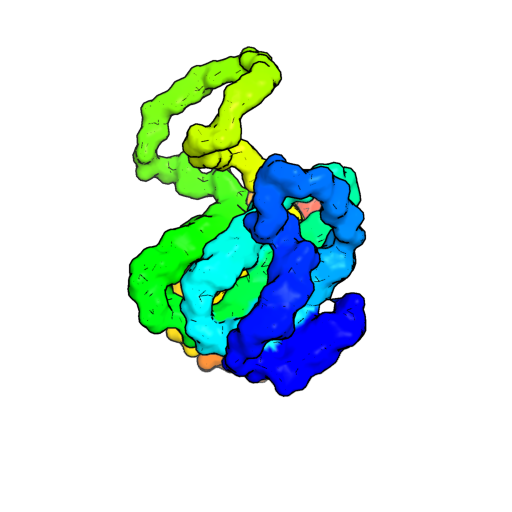A C 1
ATOM 1257 O O . LEU A 1 169 ? -6.729 5.038 0.052 1.00 94.44 169 LEU A O 1
ATOM 1261 N N . LEU A 1 170 ? -4.626 5.595 0.606 1.00 92.50 170 LEU A N 1
ATOM 1262 C CA . LEU A 1 170 ? -4.921 6.971 1.005 1.00 92.50 170 LEU A CA 1
ATOM 1263 C C . LEU A 1 170 ? -5.454 7.804 -0.174 1.00 92.50 170 LEU A C 1
ATOM 1265 O O . LEU A 1 170 ? -6.442 8.520 -0.023 1.00 92.50 170 LEU A O 1
ATOM 1269 N N . PHE A 1 171 ? -4.843 7.663 -1.355 1.00 92.38 171 PHE A N 1
ATOM 1270 C CA . PHE A 1 171 ? -5.206 8.376 -2.592 1.00 92.38 171 PHE A CA 1
ATOM 1271 C C . PHE A 1 171 ? -5.947 7.496 -3.602 1.00 92.38 171 PHE A C 1
ATOM 1273 O O . PHE A 1 171 ? -5.913 7.733 -4.812 1.00 92.38 171 PHE A O 1
ATOM 1280 N N . LEU A 1 172 ? -6.622 6.463 -3.104 1.00 93.62 172 LEU A N 1
ATOM 1281 C CA . LEU A 1 172 ? -7.361 5.522 -3.929 1.00 93.62 172 LEU A CA 1
ATOM 1282 C C . LEU A 1 172 ? -8.386 6.264 -4.800 1.00 93.62 172 LEU A C 1
ATOM 1284 O O . LEU A 1 172 ? -9.275 6.931 -4.273 1.00 93.62 172 LEU A O 1
ATOM 1288 N N . LYS A 1 173 ? -8.276 6.112 -6.127 1.00 92.75 173 LYS A N 1
ATOM 1289 C CA . LYS A 1 173 ? -9.146 6.752 -7.135 1.00 92.75 173 LYS A CA 1
ATOM 1290 C C . LYS A 1 173 ? -9.186 8.286 -7.087 1.00 92.75 173 LYS A C 1
ATOM 1292 O O . LYS A 1 173 ? -10.150 8.871 -7.578 1.00 92.75 173 LYS A O 1
ATOM 1297 N N . SER A 1 174 ? -8.172 8.940 -6.520 1.00 91.00 174 SER A N 1
ATOM 1298 C CA . SER A 1 174 ? -8.141 10.406 -6.448 1.00 91.00 174 SER A CA 1
ATOM 1299 C C . SER A 1 174 ? -7.702 11.069 -7.760 1.00 91.00 174 SER A C 1
ATOM 1301 O O . SER A 1 174 ? -7.857 12.271 -7.922 1.00 91.00 174 SER A O 1
ATOM 1303 N N . GLU A 1 175 ? -7.136 10.310 -8.709 1.00 91.88 175 GLU A N 1
ATOM 1304 C CA . GLU A 1 175 ? -6.578 10.832 -9.969 1.00 91.88 175 GLU A CA 1
ATOM 1305 C C . GLU A 1 175 ? -5.447 11.868 -9.788 1.00 91.88 175 GLU A C 1
ATOM 1307 O O . GLU A 1 175 ? -5.125 12.627 -10.705 1.00 91.88 175 GLU A O 1
ATOM 1312 N N . SER A 1 176 ? -4.787 11.880 -8.623 1.00 89.31 176 SER A N 1
ATOM 1313 C CA . SER A 1 176 ? -3.681 12.800 -8.342 1.00 89.31 176 SER A CA 1
ATOM 1314 C C . SER A 1 176 ? -2.417 12.429 -9.124 1.00 89.31 176 SER A C 1
ATOM 1316 O O . SER A 1 176 ? -1.661 11.525 -8.755 1.00 89.31 176 SER A O 1
ATOM 1318 N N . GLU A 1 177 ? -2.140 13.172 -10.200 1.00 87.31 177 GLU A N 1
ATOM 1319 C CA . GLU A 1 177 ? -0.932 12.979 -11.014 1.00 87.31 177 GLU A CA 1
ATOM 1320 C C . GLU A 1 177 ? 0.357 13.271 -10.238 1.00 87.31 177 GLU A C 1
ATOM 1322 O O . GLU A 1 177 ? 1.370 12.598 -10.436 1.00 87.31 177 GLU A O 1
ATOM 1327 N N . VAL A 1 178 ? 0.316 14.244 -9.321 1.00 87.44 178 VAL A N 1
ATOM 1328 C CA . VAL A 1 178 ? 1.474 14.634 -8.506 1.00 87.44 178 VAL A CA 1
ATOM 1329 C C . VAL A 1 178 ? 1.951 13.448 -7.676 1.00 87.44 178 VAL A C 1
ATOM 1331 O O . VAL A 1 178 ? 3.139 13.133 -7.672 1.00 87.44 178 VAL A O 1
ATOM 1334 N N . LEU A 1 179 ? 1.038 12.738 -7.019 1.00 85.19 179 LEU A N 1
ATOM 1335 C CA . LEU A 1 179 ? 1.397 11.593 -6.184 1.00 85.19 179 LEU A CA 1
ATOM 1336 C C . LEU A 1 179 ? 1.711 10.352 -7.002 1.00 85.19 179 LEU A C 1
ATOM 1338 O O . LEU A 1 179 ? 2.674 9.650 -6.691 1.00 85.19 179 LEU A O 1
ATOM 1342 N N . ALA A 1 180 ? 0.979 10.132 -8.094 1.00 86.31 180 ALA A N 1
ATOM 1343 C CA . ALA A 1 180 ? 1.308 9.082 -9.047 1.00 86.31 180 ALA A CA 1
ATOM 1344 C C . ALA A 1 180 ? 2.746 9.229 -9.579 1.00 86.31 180 ALA A C 1
ATOM 1346 O O . ALA A 1 180 ? 3.436 8.225 -9.745 1.00 86.31 180 ALA A O 1
ATOM 1347 N N . SER A 1 181 ? 3.223 10.465 -9.782 1.00 84.94 181 SER A N 1
ATOM 1348 C CA . SER A 1 181 ? 4.602 10.741 -10.204 1.00 84.94 181 SER A CA 1
ATOM 1349 C C . SER A 1 181 ? 5.649 10.411 -9.130 1.00 84.94 181 SER A C 1
ATOM 1351 O O . SER A 1 181 ? 6.742 9.956 -9.461 1.00 84.94 181 SER A O 1
ATOM 1353 N N . ARG A 1 182 ? 5.311 10.566 -7.840 1.00 83.00 182 ARG A N 1
ATOM 1354 C CA . ARG A 1 182 ? 6.206 10.269 -6.706 1.00 83.00 182 ARG A CA 1
ATOM 1355 C C . ARG A 1 182 ? 6.381 8.767 -6.445 1.00 83.00 182 ARG A C 1
ATOM 1357 O O . ARG A 1 182 ? 7.387 8.373 -5.863 1.00 83.00 182 ARG A O 1
ATOM 1364 N N . ILE A 1 183 ? 5.426 7.941 -6.878 1.00 81.88 183 ILE A N 1
ATOM 1365 C CA . ILE A 1 183 ? 5.439 6.469 -6.734 1.00 81.88 183 ILE A CA 1
ATOM 1366 C C . ILE A 1 183 ? 5.997 5.790 -8.003 1.00 81.88 183 ILE A C 1
ATOM 1368 O O . ILE A 1 183 ? 6.057 4.567 -8.094 1.00 81.88 183 ILE A O 1
ATOM 1372 N N . CYS A 1 184 ? 6.443 6.564 -8.996 1.00 73.94 184 CYS A N 1
ATOM 1373 C CA . CYS A 1 184 ? 6.912 6.028 -10.269 1.00 73.94 184 CYS A CA 1
ATOM 1374 C C . CYS A 1 184 ? 8.063 5.015 -10.143 1.00 73.94 184 CYS A C 1
ATOM 1376 O O . CYS A 1 184 ? 8.887 5.021 -9.219 1.00 73.94 184 CYS A O 1
ATOM 1378 N N . ILE A 1 185 ? 8.117 4.143 -11.151 1.00 78.62 185 ILE A N 1
ATOM 1379 C CA . ILE A 1 185 ? 9.218 3.207 -11.369 1.00 78.62 185 ILE A CA 1
ATOM 1380 C C . ILE A 1 185 ? 10.499 4.026 -11.593 1.00 78.62 185 ILE A C 1
ATOM 1382 O O . ILE A 1 185 ? 10.446 5.029 -12.320 1.00 78.62 185 ILE A O 1
ATOM 1386 N N . PRO A 1 186 ? 11.636 3.619 -11.004 1.00 78.25 186 PRO A N 1
ATOM 1387 C CA . PRO A 1 186 ? 12.910 4.272 -11.257 1.00 78.25 186 PRO A CA 1
ATOM 1388 C C . PRO A 1 186 ? 13.228 4.340 -12.762 1.00 78.25 186 PRO A C 1
ATOM 1390 O O . PRO A 1 186 ? 13.004 3.384 -13.500 1.00 78.25 186 PRO A O 1
ATOM 1393 N N . GLN A 1 187 ? 13.703 5.498 -13.230 1.00 73.62 187 GLN A N 1
ATOM 1394 C CA . GLN A 1 187 ? 13.909 5.779 -14.662 1.00 73.62 187 GLN A CA 1
ATOM 1395 C C . GLN A 1 187 ? 15.372 5.636 -15.108 1.00 73.62 187 GLN A C 1
ATOM 1397 O O . GLN A 1 187 ? 15.675 5.878 -16.274 1.00 73.62 187 GLN A O 1
ATOM 1402 N N . THR A 1 188 ? 16.289 5.267 -14.207 1.00 78.38 188 THR A N 1
ATOM 1403 C CA . THR A 1 188 ? 17.718 5.102 -14.520 1.00 78.38 188 THR A CA 1
ATOM 1404 C C . THR A 1 188 ? 18.170 3.668 -14.274 1.00 78.38 188 THR A C 1
ATOM 1406 O O . THR A 1 188 ? 17.696 3.018 -13.342 1.00 78.38 188 THR A O 1
ATOM 1409 N N . HIS A 1 189 ? 19.111 3.188 -15.090 1.00 71.31 189 HIS A N 1
ATOM 1410 C CA . HIS A 1 189 ? 19.609 1.811 -15.030 1.00 71.31 189 HIS A CA 1
ATOM 1411 C C . HIS A 1 189 ? 20.187 1.491 -13.649 1.00 71.31 189 HIS A C 1
ATOM 1413 O O . HIS A 1 189 ? 19.809 0.514 -13.015 1.00 71.31 189 HIS A O 1
ATOM 1419 N N . PHE A 1 190 ? 21.001 2.418 -13.137 1.00 74.06 190 PHE A N 1
ATOM 1420 C CA . PHE A 1 190 ? 21.565 2.360 -11.795 1.00 74.06 190 PHE A CA 1
ATOM 1421 C C . PHE A 1 190 ? 20.474 2.175 -10.735 1.00 74.06 190 PHE A C 1
ATOM 1423 O O . PHE A 1 190 ? 20.516 1.235 -9.959 1.00 74.06 190 PHE A O 1
ATOM 1430 N N . SER A 1 191 ? 19.433 3.014 -10.733 1.00 74.44 191 SER A N 1
ATOM 1431 C CA . SER A 1 191 ? 18.363 2.907 -9.730 1.00 74.44 191 SER A CA 1
ATOM 1432 C C . SER A 1 191 ? 17.543 1.616 -9.821 1.00 74.44 191 SER A C 1
ATOM 1434 O O . SER A 1 191 ? 16.992 1.185 -8.814 1.00 74.44 191 SER A O 1
ATOM 1436 N N . LEU A 1 192 ? 17.466 0.997 -11.002 1.00 75.88 192 LEU A N 1
ATOM 1437 C CA . LEU A 1 192 ? 16.740 -0.254 -11.205 1.00 75.88 192 LEU A CA 1
ATOM 1438 C C . LEU A 1 192 ? 17.476 -1.445 -10.571 1.00 75.88 192 LEU A C 1
ATOM 1440 O O . LEU A 1 192 ? 16.824 -2.328 -10.029 1.00 75.88 192 LEU A O 1
ATOM 1444 N N . GLN A 1 193 ? 18.813 -1.431 -10.576 1.00 75.25 193 GLN A N 1
ATOM 1445 C CA . GLN A 1 193 ? 19.648 -2.478 -9.970 1.00 75.25 193 GLN A CA 1
ATOM 1446 C C . GLN A 1 193 ? 19.554 -2.513 -8.435 1.00 75.25 193 GLN A C 1
ATOM 1448 O O . GLN A 1 193 ? 19.723 -3.568 -7.832 1.00 75.25 193 GLN A O 1
ATOM 1453 N N . TYR A 1 194 ? 19.292 -1.370 -7.788 1.00 76.50 194 TYR A N 1
ATOM 1454 C CA . TYR A 1 194 ? 19.246 -1.264 -6.319 1.00 76.50 194 TYR A CA 1
ATOM 1455 C C . TYR A 1 194 ? 17.842 -1.397 -5.722 1.00 76.50 194 TYR A C 1
ATOM 1457 O O . TYR A 1 194 ? 17.693 -1.364 -4.502 1.00 76.50 194 TYR A O 1
ATOM 1465 N N . VAL A 1 195 ? 16.803 -1.516 -6.550 1.00 80.50 195 VAL A N 1
ATOM 1466 C CA . VAL A 1 195 ? 15.421 -1.654 -6.079 1.00 80.50 195 VAL A CA 1
ATOM 1467 C C . VAL A 1 195 ? 14.985 -3.101 -6.235 1.00 80.50 195 VAL A C 1
ATOM 1469 O O . VAL A 1 195 ? 15.040 -3.657 -7.329 1.00 80.50 195 VAL A O 1
ATOM 1472 N N . ARG A 1 196 ? 14.493 -3.703 -5.145 1.00 85.38 196 ARG A N 1
ATOM 1473 C CA . ARG A 1 196 ? 13.926 -5.052 -5.200 1.00 85.38 196 ARG A CA 1
ATOM 1474 C C . ARG A 1 196 ? 12.763 -5.102 -6.216 1.00 85.38 196 ARG A C 1
ATOM 1476 O O . ARG A 1 196 ? 11.930 -4.188 -6.256 1.00 85.38 196 ARG A O 1
ATOM 1483 N N . PRO A 1 197 ? 12.674 -6.148 -7.050 1.00 86.44 197 PRO A N 1
ATOM 1484 C CA . PRO A 1 197 ? 11.737 -6.184 -8.173 1.00 86.44 197 PRO A CA 1
ATOM 1485 C C . PRO A 1 197 ? 10.260 -6.266 -7.741 1.00 86.44 197 PRO A C 1
ATOM 1487 O O . PRO A 1 197 ? 9.376 -5.753 -8.428 1.00 86.44 197 PRO A O 1
ATOM 1490 N N . ASP A 1 198 ? 9.976 -6.818 -6.565 1.00 89.19 198 ASP A N 1
ATOM 1491 C CA . ASP A 1 198 ? 8.655 -6.801 -5.928 1.00 89.19 198 ASP A CA 1
ATOM 1492 C C . ASP A 1 198 ? 8.177 -5.378 -5.588 1.00 89.19 198 ASP A C 1
ATOM 1494 O O . ASP A 1 198 ? 6.990 -5.068 -5.730 1.00 89.19 198 ASP A O 1
ATOM 1498 N N . PHE A 1 199 ? 9.081 -4.463 -5.227 1.00 90.69 199 PHE A N 1
ATOM 1499 C CA . PHE A 1 199 ? 8.723 -3.057 -5.009 1.00 90.69 199 PHE A CA 1
ATOM 1500 C C . PHE A 1 199 ? 8.334 -2.363 -6.310 1.00 90.69 199 PHE A C 1
ATOM 1502 O O . PHE A 1 199 ? 7.460 -1.496 -6.298 1.00 90.69 199 PHE A O 1
ATOM 1509 N N . ILE A 1 200 ? 8.929 -2.755 -7.440 1.00 91.19 200 ILE A N 1
ATOM 1510 C CA . ILE A 1 200 ? 8.533 -2.257 -8.764 1.00 91.19 200 ILE A CA 1
ATOM 1511 C C . ILE A 1 200 ? 7.089 -2.672 -9.061 1.00 91.19 200 ILE A C 1
ATOM 1513 O O . ILE A 1 200 ? 6.283 -1.829 -9.462 1.00 91.19 200 ILE A O 1
ATOM 1517 N N . MET A 1 201 ? 6.736 -3.933 -8.796 1.00 93.69 201 MET A N 1
ATOM 1518 C CA . MET A 1 201 ? 5.360 -4.416 -8.940 1.00 93.69 201 MET A CA 1
ATOM 1519 C C . MET A 1 201 ? 4.389 -3.623 -8.052 1.00 93.69 201 MET A C 1
ATOM 1521 O O . MET A 1 201 ? 3.369 -3.134 -8.542 1.00 93.69 201 MET A O 1
ATOM 1525 N N . LEU A 1 202 ? 4.714 -3.435 -6.766 1.00 93.50 202 LEU A N 1
ATOM 1526 C CA . LEU A 1 202 ? 3.881 -2.661 -5.837 1.00 93.50 202 LEU A CA 1
ATOM 1527 C C . LEU A 1 202 ? 3.708 -1.205 -6.280 1.00 93.50 202 LEU A C 1
ATOM 1529 O O . LEU A 1 202 ? 2.605 -0.672 -6.184 1.00 93.50 202 LEU A O 1
ATOM 1533 N N . ARG A 1 203 ? 4.761 -0.565 -6.801 1.00 92.69 203 ARG A N 1
ATOM 1534 C CA . ARG A 1 203 ? 4.702 0.801 -7.348 1.00 92.69 203 ARG A CA 1
ATOM 1535 C C . ARG A 1 203 ? 3.755 0.900 -8.543 1.00 92.69 203 ARG A C 1
ATOM 1537 O O . ARG A 1 203 ? 2.982 1.854 -8.622 1.00 92.69 203 ARG A O 1
ATOM 1544 N N . VAL A 1 204 ? 3.775 -0.086 -9.443 1.00 93.69 204 VAL A N 1
ATOM 1545 C CA . VAL A 1 204 ? 2.859 -0.149 -10.597 1.00 93.69 204 VAL A CA 1
ATOM 1546 C C . VAL A 1 204 ? 1.413 -0.272 -10.124 1.00 93.69 204 VAL A C 1
ATOM 1548 O O . VAL A 1 204 ? 0.566 0.515 -10.543 1.00 93.69 204 VAL A O 1
ATOM 1551 N N . ILE A 1 205 ? 1.144 -1.207 -9.207 1.00 94.56 205 ILE A N 1
ATOM 1552 C CA . ILE A 1 205 ? -0.193 -1.409 -8.633 1.00 94.56 205 ILE A CA 1
ATOM 1553 C C . ILE A 1 205 ? -0.667 -0.127 -7.942 1.00 94.56 205 ILE A C 1
ATOM 1555 O O . ILE A 1 205 ? -1.751 0.367 -8.233 1.00 94.56 205 ILE A O 1
ATOM 1559 N N . ALA A 1 206 ? 0.161 0.460 -7.077 1.00 94.38 206 ALA A N 1
ATOM 1560 C CA . ALA A 1 206 ? -0.162 1.683 -6.352 1.00 94.38 206 ALA A CA 1
ATOM 1561 C C . ALA A 1 206 ? -0.490 2.851 -7.288 1.00 94.38 206 ALA A C 1
ATOM 1563 O O . ALA A 1 206 ? -1.501 3.528 -7.106 1.00 94.38 206 ALA A O 1
ATOM 1564 N N . ARG A 1 207 ? 0.326 3.059 -8.326 1.00 93.81 207 ARG A N 1
ATOM 1565 C CA . ARG A 1 207 ? 0.088 4.095 -9.335 1.00 93.81 207 ARG A CA 1
ATOM 1566 C C . ARG A 1 207 ? -1.248 3.895 -10.051 1.00 93.81 207 ARG A C 1
ATOM 1568 O O . ARG A 1 207 ? -1.980 4.864 -10.242 1.00 93.81 207 ARG A O 1
ATOM 1575 N N . ASN A 1 208 ? -1.571 2.660 -10.428 1.00 93.94 208 ASN A N 1
ATOM 1576 C CA . ASN A 1 208 ? -2.819 2.342 -11.121 1.00 93.94 208 ASN A CA 1
ATOM 1577 C C . ASN A 1 208 ? -4.044 2.435 -10.200 1.00 93.94 208 ASN A C 1
ATOM 1579 O O . ASN A 1 208 ? -5.110 2.828 -10.658 1.00 93.94 208 ASN A O 1
ATOM 1583 N N . LEU A 1 209 ? -3.902 2.144 -8.902 1.00 93.88 209 LEU A N 1
ATOM 1584 C CA . LEU A 1 209 ? -4.962 2.352 -7.908 1.00 93.88 209 LEU A CA 1
ATOM 1585 C C . LEU A 1 209 ? -5.294 3.840 -7.705 1.00 93.88 209 LEU A C 1
ATOM 1587 O O . LEU A 1 209 ? -6.458 4.188 -7.497 1.00 93.88 209 LEU A O 1
ATOM 1591 N N . ILE A 1 210 ? -4.293 4.720 -7.787 1.00 93.62 210 ILE A N 1
ATOM 1592 C CA . ILE A 1 210 ? -4.488 6.177 -7.714 1.00 93.62 210 ILE A CA 1
ATOM 1593 C C . ILE A 1 210 ? -5.113 6.705 -9.015 1.00 93.62 210 ILE A C 1
ATOM 1595 O O . ILE A 1 210 ? -6.098 7.441 -8.969 1.00 93.62 210 ILE A O 1
ATOM 1599 N N . LEU A 1 211 ? -4.568 6.301 -10.171 1.00 93.50 211 LEU A N 1
ATOM 1600 C CA . LEU A 1 211 ? -5.030 6.673 -11.519 1.00 93.50 211 LEU A CA 1
ATOM 1601 C C . LEU A 1 211 ? -6.041 5.661 -12.088 1.00 93.50 211 LEU A C 1
ATOM 1603 O O . LEU A 1 211 ? -5.925 5.208 -13.232 1.00 93.50 211 LEU A O 1
ATOM 1607 N N . TRP A 1 212 ? -7.008 5.269 -11.263 1.00 93.00 212 TRP A N 1
ATOM 1608 C CA . TRP A 1 212 ? -7.923 4.160 -11.530 1.00 93.00 212 TRP A CA 1
ATOM 1609 C C . TRP A 1 212 ? -8.717 4.313 -12.829 1.00 93.00 212 TRP A C 1
ATOM 1611 O O . TRP A 1 212 ? -8.913 3.347 -13.563 1.00 93.00 212 TRP A O 1
ATOM 1621 N N . ASN A 1 213 ? -9.147 5.530 -13.160 1.00 91.81 213 ASN A N 1
ATOM 1622 C CA . ASN A 1 213 ? -9.971 5.788 -14.340 1.00 91.81 213 ASN A CA 1
ATOM 1623 C C . ASN A 1 213 ? -9.188 5.650 -15.657 1.00 91.81 213 ASN A C 1
ATOM 1625 O O . ASN A 1 213 ? -9.791 5.605 -16.730 1.00 91.81 213 ASN A O 1
ATOM 1629 N N . ARG A 1 214 ? -7.851 5.585 -15.597 1.00 90.31 214 ARG A N 1
ATOM 1630 C CA . ARG A 1 214 ? -6.974 5.432 -16.770 1.00 90.31 214 ARG A CA 1
ATOM 1631 C C . ARG A 1 214 ? -6.656 3.978 -17.097 1.00 90.31 214 ARG A C 1
ATOM 1633 O O . ARG A 1 214 ? -5.989 3.726 -18.101 1.00 90.31 214 ARG A O 1
ATOM 1640 N N . VAL A 1 215 ? -7.075 3.036 -16.255 1.00 92.00 215 VAL A N 1
ATOM 1641 C CA . VAL A 1 215 ? -6.837 1.606 -16.454 1.00 92.00 215 VAL A CA 1
ATOM 1642 C C . VAL A 1 215 ? -7.714 1.102 -17.601 1.00 92.00 215 VAL A C 1
ATOM 1644 O O . VAL A 1 215 ? -8.931 1.281 -17.588 1.00 92.00 215 VAL A O 1
ATOM 1647 N N . GLN A 1 216 ? -7.097 0.484 -18.612 1.00 91.69 216 GLN A N 1
ATOM 1648 C CA . GLN A 1 216 ? -7.801 -0.060 -19.775 1.00 91.69 216 GLN A CA 1
ATOM 1649 C C . GLN A 1 216 ? -7.440 -1.533 -19.991 1.00 91.69 216 GLN A C 1
ATOM 1651 O O . GLN A 1 216 ? -6.254 -1.862 -19.994 1.00 91.69 216 GLN A O 1
ATOM 1656 N N . PRO A 1 217 ? -8.423 -2.419 -20.246 1.00 92.00 217 PRO A N 1
ATOM 1657 C CA . PRO A 1 217 ? -8.188 -3.838 -20.511 1.00 92.00 217 PRO A CA 1
ATOM 1658 C C . PRO A 1 217 ? -7.702 -4.059 -21.951 1.00 92.00 217 PRO A C 1
ATOM 1660 O O . PRO A 1 217 ? -8.339 -4.748 -22.746 1.00 92.00 217 PRO A O 1
ATOM 1663 N N . SER A 1 218 ? -6.580 -3.438 -22.311 1.00 92.88 218 SER A N 1
ATOM 1664 C CA . SER A 1 218 ? -5.943 -3.570 -23.619 1.00 92.88 218 SER A CA 1
ATOM 1665 C C . SER A 1 218 ? -4.464 -3.903 -23.471 1.00 92.88 218 SER A C 1
ATOM 1667 O O . SER A 1 218 ? -3.790 -3.489 -22.526 1.00 92.88 218 SER A O 1
ATOM 1669 N N . ARG A 1 219 ? -3.941 -4.657 -24.441 1.00 89.44 219 ARG A N 1
ATOM 1670 C CA . ARG A 1 219 ? -2.513 -4.975 -24.501 1.00 89.44 219 ARG A CA 1
ATOM 1671 C C . ARG A 1 219 ? -1.672 -3.710 -24.660 1.00 89.44 219 ARG A C 1
ATOM 1673 O O . ARG A 1 219 ? -0.669 -3.569 -23.971 1.00 89.44 219 ARG A O 1
ATOM 1680 N N . ASP A 1 220 ? -2.134 -2.773 -25.484 1.00 91.62 220 ASP A N 1
ATOM 1681 C CA . ASP A 1 220 ? -1.465 -1.490 -25.711 1.00 91.62 220 ASP A CA 1
ATOM 1682 C C . ASP A 1 220 ? -1.319 -0.688 -24.410 1.00 91.62 220 ASP A C 1
ATOM 1684 O O . ASP A 1 220 ? -0.283 -0.070 -24.163 1.00 91.62 220 ASP A O 1
ATOM 1688 N N . TRP A 1 221 ? -2.327 -0.740 -23.530 1.00 93.06 221 TRP A N 1
ATOM 1689 C CA . TRP A 1 221 ? -2.253 -0.099 -22.221 1.00 93.06 221 TRP A CA 1
ATOM 1690 C C . TRP A 1 221 ? -1.221 -0.767 -21.310 1.00 93.06 221 TRP A C 1
ATOM 1692 O O . TRP A 1 221 ? -0.410 -0.063 -20.705 1.00 93.06 221 TRP A O 1
ATOM 1702 N N . ILE A 1 222 ? -1.190 -2.101 -21.248 1.00 90.88 222 ILE A N 1
ATOM 1703 C CA . ILE A 1 222 ? -0.172 -2.836 -20.479 1.00 90.88 222 ILE A CA 1
ATOM 1704 C C . ILE A 1 222 ? 1.229 -2.482 -20.996 1.00 90.88 222 ILE A C 1
ATOM 1706 O O . ILE A 1 222 ? 2.122 -2.150 -20.217 1.00 90.88 222 ILE A O 1
ATOM 1710 N N . GLU A 1 223 ? 1.412 -2.473 -22.318 1.00 89.12 223 GLU A N 1
ATOM 1711 C CA . GLU A 1 223 ? 2.684 -2.122 -22.952 1.00 89.12 223 GLU A CA 1
ATOM 1712 C C . GLU A 1 223 ? 3.084 -0.656 -22.704 1.00 89.12 223 GLU A C 1
ATOM 1714 O O . GLU A 1 223 ? 4.276 -0.334 -22.660 1.00 89.12 223 GLU A O 1
ATOM 1719 N N . SER A 1 224 ? 2.115 0.239 -22.484 1.00 90.56 224 SER A N 1
ATOM 1720 C CA . SER A 1 224 ? 2.362 1.639 -22.114 1.00 90.56 224 SER A CA 1
ATOM 1721 C C . SER A 1 224 ? 2.897 1.822 -20.686 1.00 90.56 224 SER A C 1
ATOM 1723 O O . SER A 1 224 ? 3.561 2.824 -20.427 1.00 90.56 224 SER A O 1
ATOM 1725 N N . GLN A 1 225 ? 2.682 0.859 -19.777 1.00 87.88 225 GLN A N 1
ATOM 1726 C CA . GLN A 1 225 ? 3.196 0.928 -18.399 1.00 87.88 225 GLN A CA 1
ATOM 1727 C C . GLN A 1 225 ? 4.704 0.663 -18.306 1.00 87.88 225 GLN A C 1
ATOM 1729 O O . GLN A 1 225 ? 5.332 1.021 -17.310 1.00 87.88 225 GLN A O 1
ATOM 1734 N N . ILE A 1 226 ? 5.297 0.035 -19.325 1.00 88.75 226 ILE A N 1
ATOM 1735 C CA . ILE A 1 226 ? 6.715 -0.328 -19.321 1.00 88.75 226 ILE A CA 1
ATOM 1736 C C . ILE A 1 226 ? 7.563 0.906 -19.684 1.00 88.75 226 ILE A C 1
ATOM 1738 O O . ILE A 1 226 ? 7.413 1.436 -20.794 1.00 88.75 226 ILE A O 1
ATOM 1742 N N . PRO A 1 227 ? 8.490 1.346 -18.809 1.00 86.31 227 PRO A N 1
ATOM 1743 C CA . PRO A 1 227 ? 9.395 2.453 -19.093 1.00 86.31 227 PRO A CA 1
ATOM 1744 C C . PRO A 1 227 ? 10.274 2.192 -20.318 1.00 86.31 227 PRO A C 1
ATOM 1746 O O . PRO A 1 227 ? 10.711 1.065 -20.563 1.00 86.31 227 PRO A O 1
ATOM 1749 N N . ASN A 1 228 ? 10.608 3.255 -21.055 1.00 83.62 228 ASN A N 1
ATOM 1750 C CA . ASN A 1 228 ? 11.452 3.149 -22.249 1.00 83.62 228 ASN A CA 1
ATOM 1751 C C . ASN A 1 228 ? 12.824 2.537 -21.948 1.00 83.62 228 ASN A C 1
ATOM 1753 O O . ASN A 1 228 ? 13.329 1.793 -22.776 1.00 83.62 228 ASN A O 1
ATOM 1757 N N . ILE A 1 229 ? 13.388 2.787 -20.764 1.00 81.38 229 ILE A N 1
ATOM 1758 C CA . ILE A 1 229 ? 14.671 2.205 -20.354 1.00 81.38 229 ILE A CA 1
ATOM 1759 C C . ILE A 1 229 ? 14.639 0.671 -20.324 1.00 81.38 229 ILE A C 1
ATOM 1761 O O . ILE A 1 229 ? 15.565 0.033 -20.810 1.00 81.38 229 ILE A O 1
ATOM 1765 N N . VAL A 1 230 ? 13.536 0.079 -19.858 1.00 82.31 230 VAL A N 1
ATOM 1766 C CA . VAL A 1 230 ? 13.348 -1.379 -19.850 1.00 82.31 230 VAL A CA 1
ATOM 1767 C C . VAL A 1 230 ? 13.111 -1.892 -21.273 1.00 82.31 230 VAL A C 1
ATOM 1769 O O . VAL A 1 230 ? 13.648 -2.925 -21.655 1.00 82.31 230 VAL A O 1
ATOM 1772 N N . LYS A 1 231 ? 12.354 -1.149 -22.098 1.00 82.69 231 LYS A N 1
ATOM 1773 C CA . LYS A 1 231 ? 12.121 -1.506 -23.511 1.00 82.69 231 LYS A CA 1
ATOM 1774 C C . LYS A 1 231 ? 13.397 -1.481 -24.350 1.00 82.69 231 LYS A C 1
ATOM 1776 O O . LYS A 1 231 ? 13.531 -2.312 -25.239 1.00 82.69 231 LYS A O 1
ATOM 1781 N N . ILE A 1 232 ? 14.271 -0.504 -24.119 1.00 79.75 232 ILE A N 1
ATOM 1782 C CA . ILE A 1 232 ? 15.554 -0.367 -24.816 1.00 79.75 232 ILE A CA 1
ATOM 1783 C C . ILE A 1 232 ? 16.493 -1.477 -24.345 1.00 79.75 232 ILE A C 1
ATOM 1785 O O . ILE A 1 232 ? 16.937 -2.255 -25.178 1.00 79.75 232 ILE A O 1
ATOM 1789 N N . GLY A 1 233 ? 16.651 -1.663 -23.029 1.00 75.38 233 GLY A N 1
ATOM 1790 C CA . GLY A 1 233 ? 17.496 -2.732 -22.486 1.00 75.38 233 GLY A CA 1
ATOM 1791 C C . GLY A 1 233 ? 17.097 -4.141 -22.951 1.00 75.38 233 GLY A C 1
ATOM 1792 O O . GLY A 1 233 ? 17.957 -4.966 -23.228 1.00 75.38 233 GLY A O 1
ATOM 1793 N N . LEU A 1 234 ? 15.799 -4.416 -23.127 1.00 76.62 234 LEU A N 1
ATOM 1794 C CA . LEU A 1 234 ? 15.324 -5.691 -23.690 1.00 76.62 234 LEU A CA 1
ATOM 1795 C C . LEU A 1 234 ? 15.581 -5.847 -25.195 1.00 76.62 234 LEU A C 1
ATOM 1797 O O . LEU A 1 234 ? 15.672 -6.974 -25.673 1.00 76.62 234 LEU A O 1
ATOM 1801 N N . LYS A 1 235 ? 15.633 -4.747 -25.954 1.00 74.94 235 LYS A N 1
ATOM 1802 C CA . LYS A 1 235 ? 15.957 -4.785 -27.388 1.00 74.94 235 LYS A CA 1
ATOM 1803 C C . LYS A 1 235 ? 17.447 -5.006 -27.602 1.00 74.94 235 LYS A C 1
ATOM 1805 O O . LYS A 1 235 ? 17.802 -5.826 -28.440 1.00 74.94 235 LYS A O 1
ATOM 1810 N N . ASP A 1 236 ? 18.270 -4.341 -26.800 1.00 67.69 236 ASP A N 1
ATOM 1811 C CA . ASP A 1 236 ? 19.728 -4.463 -26.838 1.00 67.69 236 ASP A CA 1
ATOM 1812 C C . ASP A 1 236 ? 20.190 -5.878 -26.435 1.00 67.69 236 ASP A C 1
ATOM 1814 O O . ASP A 1 236 ? 21.236 -6.330 -26.875 1.00 67.69 236 ASP A O 1
ATOM 1818 N N . LEU A 1 237 ? 19.369 -6.625 -25.684 1.00 65.06 237 LEU A N 1
ATOM 1819 C CA . LEU A 1 237 ? 19.590 -8.046 -25.390 1.00 65.06 237 LEU A CA 1
ATOM 1820 C C . LEU A 1 237 ? 19.430 -8.963 -26.620 1.00 65.06 237 LEU A C 1
ATOM 1822 O O . LEU A 1 237 ? 19.985 -10.058 -26.656 1.00 65.06 237 LEU A O 1
ATOM 1826 N N . GLY A 1 238 ? 18.612 -8.553 -27.595 1.00 58.62 238 GLY A N 1
ATOM 1827 C CA . GLY A 1 238 ? 18.338 -9.323 -28.810 1.00 58.62 238 GLY A CA 1
ATOM 1828 C C . GLY A 1 238 ? 19.377 -9.128 -29.916 1.00 58.62 238 GLY A C 1
ATOM 1829 O O . GLY A 1 238 ? 19.459 -9.969 -30.810 1.00 58.62 238 GLY A O 1
ATOM 1830 N N . ASP A 1 239 ? 20.161 -8.051 -29.845 1.00 61.72 239 ASP A N 1
ATOM 1831 C CA . ASP A 1 239 ? 21.302 -7.801 -30.722 1.00 61.72 239 ASP A CA 1
ATOM 1832 C C . ASP A 1 239 ? 22.570 -8.293 -30.006 1.00 61.72 239 ASP A C 1
ATOM 1834 O O . ASP A 1 239 ? 23.013 -7.707 -29.024 1.00 61.72 239 ASP A O 1
ATOM 1838 N N . GLU A 1 240 ? 23.148 -9.403 -30.476 1.00 52.53 240 GLU A N 1
ATOM 1839 C CA . GLU A 1 240 ? 24.356 -10.034 -29.920 1.00 52.53 240 GLU A CA 1
ATOM 1840 C C . GLU A 1 240 ? 25.611 -9.138 -30.044 1.00 52.53 240 GLU A C 1
ATOM 1842 O O . GLU A 1 240 ? 26.523 -9.402 -30.827 1.00 52.53 240 GLU A O 1
ATOM 1847 N N . THR A 1 241 ? 25.684 -8.055 -29.269 1.00 52.88 241 THR A N 1
ATOM 1848 C CA . THR A 1 241 ? 26.882 -7.216 -29.113 1.00 52.88 241 THR A CA 1
ATOM 1849 C C . THR A 1 241 ? 27.339 -7.171 -27.654 1.00 52.88 241 THR A C 1
ATOM 1851 O O . THR A 1 241 ? 27.344 -6.134 -27.007 1.00 52.88 241 THR A O 1
ATOM 1854 N N . ASP A 1 242 ? 27.686 -8.353 -27.147 1.00 54.22 242 ASP A N 1
ATOM 1855 C CA . ASP A 1 242 ? 28.818 -8.710 -26.271 1.00 54.22 242 ASP A CA 1
ATOM 1856 C C . ASP A 1 242 ? 29.511 -7.611 -25.423 1.00 54.22 242 ASP A C 1
ATOM 1858 O O . ASP A 1 242 ? 30.722 -7.462 -25.533 1.00 54.22 242 ASP A O 1
ATOM 1862 N N . ASN A 1 243 ? 28.791 -6.824 -24.604 1.00 54.47 243 ASN A N 1
ATOM 1863 C CA . ASN A 1 243 ? 29.368 -5.961 -23.542 1.00 54.47 243 ASN A CA 1
ATOM 1864 C C . ASN A 1 243 ? 28.337 -5.522 -22.467 1.00 54.47 243 ASN A C 1
ATOM 1866 O O . ASN A 1 243 ? 28.399 -4.396 -21.971 1.00 54.47 243 ASN A O 1
ATOM 1870 N N . THR A 1 244 ? 27.354 -6.353 -22.111 1.00 57.75 244 THR A N 1
ATOM 1871 C CA . THR A 1 244 ? 26.433 -6.052 -20.994 1.00 57.75 244 THR A CA 1
ATOM 1872 C C . THR A 1 244 ? 26.634 -7.086 -19.896 1.00 57.75 244 THR A C 1
ATOM 1874 O O . THR A 1 244 ? 26.559 -8.283 -20.169 1.00 57.75 244 THR A O 1
ATOM 1877 N N . ASP A 1 245 ? 26.935 -6.638 -18.674 1.00 62.00 245 ASP A N 1
ATOM 1878 C CA . ASP A 1 245 ? 27.179 -7.530 -17.540 1.00 62.00 245 ASP A CA 1
ATOM 1879 C C . ASP A 1 245 ? 25.938 -8.411 -17.285 1.00 62.00 245 ASP A C 1
ATOM 1881 O O . ASP A 1 245 ? 24.803 -7.937 -17.321 1.00 62.00 245 ASP A O 1
ATOM 1885 N N . GLU A 1 246 ? 26.128 -9.703 -17.004 1.00 61.72 246 GLU A N 1
ATOM 1886 C CA . GLU A 1 246 ? 25.042 -10.687 -16.799 1.00 61.72 246 GLU A CA 1
ATOM 1887 C C . GLU A 1 246 ? 24.020 -10.239 -15.725 1.00 61.72 246 GLU A C 1
ATOM 1889 O O . GLU A 1 246 ? 22.819 -10.495 -15.835 1.00 61.72 246 GLU A O 1
ATOM 1894 N N . VAL A 1 247 ? 24.492 -9.480 -14.729 1.00 58.56 247 VAL A N 1
ATOM 1895 C CA . VAL A 1 247 ? 23.703 -8.901 -13.626 1.00 58.56 247 VAL A CA 1
ATOM 1896 C C . VAL A 1 247 ? 22.739 -7.803 -14.103 1.00 58.56 247 VAL A C 1
ATOM 1898 O O . VAL A 1 247 ? 21.647 -7.648 -13.552 1.00 58.56 247 VAL A O 1
ATOM 1901 N N . ASP A 1 248 ? 23.097 -7.069 -15.156 1.00 71.81 248 ASP A N 1
ATOM 1902 C CA . ASP A 1 248 ? 22.276 -5.991 -15.718 1.00 71.81 248 ASP A CA 1
ATOM 1903 C C . ASP A 1 248 ? 21.075 -6.552 -16.478 1.00 71.81 248 ASP A C 1
ATOM 1905 O O . ASP A 1 248 ? 19.955 -6.042 -16.381 1.00 71.81 248 ASP A O 1
ATOM 1909 N N . ILE A 1 249 ? 21.297 -7.667 -17.171 1.00 76.62 249 ILE A N 1
ATOM 1910 C CA . ILE A 1 249 ? 20.274 -8.388 -17.926 1.00 76.62 249 ILE A CA 1
ATOM 1911 C C . ILE A 1 249 ? 19.221 -8.963 -16.976 1.00 76.62 249 ILE A C 1
ATOM 1913 O O . ILE A 1 249 ? 18.020 -8.797 -17.205 1.00 76.62 249 ILE A O 1
ATOM 1917 N N . GLU A 1 250 ? 19.650 -9.612 -15.890 1.00 81.44 250 GLU A N 1
ATOM 1918 C CA . GLU A 1 250 ? 18.728 -10.202 -14.920 1.00 81.44 250 GLU A CA 1
ATOM 1919 C C . GLU A 1 250 ? 17.838 -9.133 -14.267 1.00 81.44 250 GLU A C 1
ATOM 1921 O O . GLU A 1 250 ? 16.614 -9.291 -14.234 1.00 81.44 250 GLU A O 1
ATOM 1926 N N . ALA A 1 251 ? 18.414 -8.011 -13.820 1.00 81.38 251 ALA A N 1
ATOM 1927 C CA . ALA A 1 251 ? 17.660 -6.916 -13.207 1.00 81.38 251 ALA A CA 1
ATOM 1928 C C . ALA A 1 251 ? 16.617 -6.313 -14.170 1.00 81.38 251 ALA A C 1
ATOM 1930 O O . ALA A 1 251 ? 15.476 -6.050 -13.775 1.00 81.38 251 ALA A O 1
ATOM 1931 N N . LEU A 1 252 ? 16.971 -6.143 -15.450 1.00 83.56 252 LEU A N 1
ATOM 1932 C CA . LEU A 1 252 ? 16.057 -5.652 -16.486 1.00 83.56 252 LEU A CA 1
ATOM 1933 C C . LEU A 1 252 ? 14.889 -6.613 -16.734 1.00 83.56 252 LEU A C 1
ATOM 1935 O O . LEU A 1 252 ? 13.732 -6.181 -16.803 1.00 83.56 252 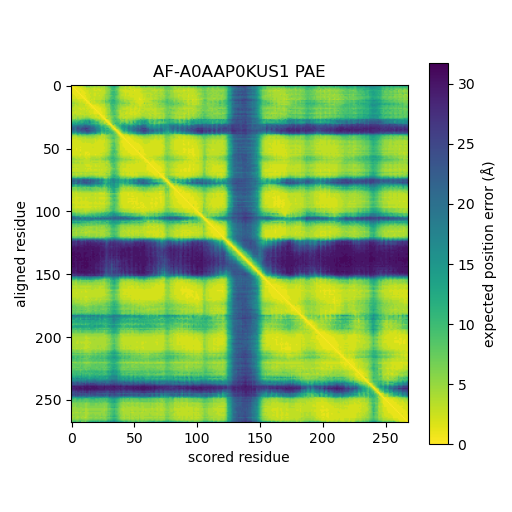LEU A O 1
ATOM 1939 N N . VAL A 1 253 ? 15.170 -7.914 -16.839 1.00 86.44 253 VAL A N 1
ATOM 1940 C CA . VAL A 1 253 ? 14.142 -8.944 -17.048 1.00 86.44 253 VAL A CA 1
ATOM 1941 C C . VAL A 1 253 ? 13.229 -9.051 -15.826 1.00 86.44 253 VAL A C 1
ATOM 1943 O O . VAL A 1 253 ? 12.004 -9.078 -15.971 1.00 86.44 253 VAL A O 1
ATOM 1946 N N . GLN A 1 254 ? 13.791 -9.051 -14.616 1.00 88.81 254 GLN A N 1
ATOM 1947 C CA . GLN A 1 254 ? 13.013 -9.077 -13.379 1.00 88.81 254 GLN A CA 1
ATOM 1948 C C . GLN A 1 254 ? 12.109 -7.843 -13.260 1.00 88.81 254 GLN A C 1
ATOM 1950 O O . GLN A 1 254 ? 10.923 -7.985 -12.947 1.00 88.81 254 GLN A O 1
ATOM 1955 N N . ALA A 1 255 ? 12.622 -6.648 -13.567 1.00 88.88 255 ALA A N 1
ATOM 1956 C CA . ALA A 1 255 ? 11.821 -5.430 -13.599 1.00 88.88 255 ALA A CA 1
ATOM 1957 C C . ALA A 1 255 ? 10.679 -5.534 -14.620 1.00 88.88 255 ALA A C 1
ATOM 1959 O O . ALA A 1 255 ? 9.532 -5.244 -14.285 1.00 88.88 255 ALA A O 1
ATOM 1960 N N . TYR A 1 256 ? 10.957 -6.005 -15.838 1.00 90.56 256 TYR A N 1
ATOM 1961 C CA . TYR A 1 256 ? 9.945 -6.191 -16.880 1.00 90.56 256 TYR A CA 1
ATOM 1962 C C . TYR A 1 256 ? 8.801 -7.112 -16.438 1.00 90.56 256 TYR A C 1
ATOM 1964 O O . TYR A 1 256 ? 7.630 -6.734 -16.530 1.00 90.56 256 TYR A O 1
ATOM 1972 N N . VAL A 1 257 ? 9.127 -8.296 -15.910 1.00 92.38 257 VAL A N 1
ATOM 1973 C CA . VAL A 1 257 ? 8.126 -9.277 -15.457 1.00 92.38 257 VAL A CA 1
ATOM 1974 C C . VAL A 1 257 ? 7.287 -8.719 -14.306 1.00 92.38 257 VAL A C 1
ATOM 1976 O O . VAL A 1 257 ? 6.070 -8.914 -14.285 1.00 92.38 257 VAL A O 1
ATOM 1979 N N . ASN A 1 258 ? 7.897 -7.985 -13.374 1.00 93.25 258 ASN A N 1
ATOM 1980 C CA . ASN A 1 258 ? 7.188 -7.386 -12.242 1.00 93.25 258 ASN A CA 1
ATOM 1981 C C . ASN A 1 258 ? 6.292 -6.211 -12.655 1.00 93.25 258 ASN A C 1
ATOM 1983 O O . ASN A 1 258 ? 5.191 -6.068 -12.121 1.00 93.25 258 ASN A O 1
ATOM 1987 N N . ILE A 1 259 ? 6.700 -5.416 -13.647 1.00 92.31 259 ILE A N 1
ATOM 1988 C CA . ILE A 1 259 ? 5.858 -4.355 -14.220 1.00 92.31 259 ILE A CA 1
ATOM 1989 C C . ILE A 1 259 ? 4.630 -4.955 -14.897 1.00 92.31 259 ILE A C 1
ATOM 1991 O O . ILE A 1 259 ? 3.509 -4.522 -14.629 1.00 92.31 259 ILE A O 1
ATOM 1995 N N . LEU A 1 260 ? 4.830 -5.974 -15.737 1.00 93.06 260 LEU A N 1
ATOM 1996 C CA . LEU A 1 260 ? 3.729 -6.678 -16.390 1.00 93.06 260 LEU A CA 1
ATOM 1997 C C . LEU A 1 260 ? 2.785 -7.314 -15.372 1.00 93.06 260 LEU A C 1
ATOM 1999 O O . LEU A 1 260 ? 1.573 -7.145 -15.473 1.00 93.06 260 LEU A O 1
ATOM 2003 N N . SER A 1 261 ? 3.334 -8.001 -14.370 1.00 94.00 261 SER A N 1
ATOM 2004 C CA . SER A 1 261 ? 2.543 -8.638 -13.315 1.00 94.00 261 SER A CA 1
ATOM 2005 C C . SER A 1 261 ? 1.723 -7.607 -12.542 1.00 94.00 261 SER A C 1
ATOM 2007 O O . SER A 1 261 ? 0.525 -7.800 -12.355 1.00 94.00 261 SER A O 1
ATOM 2009 N N . GLY A 1 262 ? 2.321 -6.471 -12.174 1.00 93.50 262 GLY A N 1
ATOM 2010 C CA . GLY A 1 262 ? 1.619 -5.379 -11.497 1.00 93.50 262 GLY A CA 1
ATOM 2011 C C . GLY A 1 262 ? 0.519 -4.749 -12.353 1.00 93.50 262 GLY A C 1
ATOM 2012 O O . GLY A 1 262 ? -0.570 -4.470 -11.849 1.00 93.50 262 GLY A O 1
ATOM 2013 N N . ALA A 1 263 ? 0.760 -4.572 -13.655 1.00 93.06 263 ALA A N 1
ATOM 2014 C CA . ALA A 1 263 ? -0.248 -4.083 -14.593 1.00 93.06 263 ALA A CA 1
ATOM 2015 C C . ALA A 1 263 ? -1.413 -5.075 -14.741 1.00 93.06 263 ALA A C 1
ATOM 2017 O O . ALA A 1 263 ? -2.568 -4.664 -14.674 1.00 93.06 263 ALA A O 1
ATOM 2018 N N . CYS A 1 264 ? -1.129 -6.375 -14.857 1.00 93.06 264 CYS A N 1
ATOM 2019 C CA . CYS A 1 264 ? -2.146 -7.428 -14.900 1.00 93.06 264 CYS A CA 1
ATOM 2020 C C . CYS A 1 264 ? -2.955 -7.511 -13.599 1.00 93.06 264 CYS A C 1
ATOM 2022 O O . CYS A 1 264 ? -4.173 -7.630 -13.656 1.00 93.06 264 CYS A O 1
ATOM 2024 N N . ILE A 1 265 ? -2.308 -7.396 -12.433 1.00 94.12 265 ILE A N 1
ATOM 2025 C CA . ILE A 1 265 ? -2.999 -7.336 -11.134 1.00 94.12 265 ILE A CA 1
ATOM 2026 C C . ILE A 1 265 ? -3.908 -6.109 -11.061 1.00 94.12 265 ILE A C 1
ATOM 2028 O O . ILE A 1 265 ? -4.992 -6.192 -10.507 1.00 94.12 265 ILE A O 1
ATOM 2032 N N . SER A 1 266 ? -3.498 -4.983 -11.648 1.00 92.69 266 SER A N 1
ATOM 2033 C CA . SER A 1 266 ? -4.323 -3.768 -11.681 1.00 92.69 266 SER A CA 1
ATOM 2034 C C . SER A 1 266 ? -5.562 -3.899 -12.578 1.00 92.69 266 SER A C 1
ATOM 2036 O O . SER A 1 266 ? -6.485 -3.100 -12.445 1.00 92.69 266 SER A O 1
ATOM 2038 N N . LEU A 1 267 ? -5.565 -4.856 -13.515 1.00 91.38 267 LEU A N 1
ATOM 2039 C CA . LEU A 1 267 ? -6.709 -5.154 -14.383 1.00 91.38 267 LEU A CA 1
ATOM 2040 C C . LEU A 1 267 ? -7.713 -6.122 -13.753 1.00 91.38 267 LEU A C 1
ATOM 2042 O O . LEU A 1 267 ? -8.872 -6.116 -14.170 1.00 91.38 267 LEU A O 1
ATOM 2046 N N . GLY A 1 268 ? -7.251 -6.981 -12.840 1.00 86.81 268 GLY A N 1
ATOM 2047 C CA . GLY A 1 268 ? -8.082 -7.957 -12.128 1.00 86.81 268 GLY A CA 1
ATOM 2048 C C . GLY A 1 268 ? -8.911 -7.309 -11.033 1.00 86.81 268 GLY A C 1
ATOM 2049 O O . GLY A 1 268 ? -10.108 -7.657 -10.947 1.00 86.81 268 GLY A O 1
#

Radius of gyration: 20.53 Å; Cα contacts (8 Å, |Δi|>4): 354; chains: 1; bounding box: 51×38×64 Å

Solvent-accessible surface area (backbone atoms only — not comparable to full-atom values): 15005 Å² total; per-residue (Å²): 90,70,67,52,38,52,52,17,62,76,41,50,48,64,59,50,65,73,60,48,53,63,36,46,74,52,37,77,93,66,58,61,96,84,58,79,88,78,82,69,59,59,69,52,32,24,37,30,35,37,18,49,10,39,17,31,28,60,62,56,50,65,70,60,44,53,51,28,57,51,50,28,72,53,83,65,95,66,88,54,66,67,57,48,26,52,33,7,32,25,18,12,47,13,37,8,33,17,23,41,54,43,53,83,77,46,81,75,60,41,58,61,50,50,53,51,31,51,39,31,51,60,26,95,73,76,86,82,88,88,80,93,81,76,88,84,78,85,87,84,86,84,90,77,97,74,88,70,87,71,90,60,87,64,60,34,89,34,19,18,64,6,28,47,47,18,51,20,32,16,33,35,61,62,58,51,61,72,59,38,61,76,44,51,73,71,86,43,73,72,56,46,69,76,46,62,41,68,56,45,15,50,29,43,31,26,33,42,40,17,38,41,90,73,69,58,102,42,70,69,51,54,61,65,73,56,55,66,64,52,57,48,57,59,50,57,68,72,50,93,69,93,79,74,60,74,70,58,55,51,42,46,52,46,40,50,54,24,41,50,49,16,46,52,60,62,71,108

pLDDT: mean 78.59, std 18.56, range [26.52, 95.56]

Mean predicted aligned error: 10.47 Å

InterPro domains:
  IPR011989 Armadillo-like helical [G3DSA:1.25.10.10] (1-122)
  IPR024990 Anaphase-promoting complex subunit 1 [PTHR12827] (2-268)

Nearest PDB structures (foldseek):
  5l9t-assembly1_A  TM=8.932E-01  e=1.799E-15  Homo sapiens
  5l9u-assembly1_A  TM=8.930E-01  e=3.616E-15  Homo sapiens
  8pkp-assembly1_A  TM=8.835E-01  e=4.356E-15  Homo sapiens
  8tau-assembly1_A  TM=8.384E-01  e=4.563E-15  Homo sapiens
  5g04-assembly1_A  TM=8.709E-01  e=1.302E-13  Homo sapiens

Foldseek 3Di:
DVVLQVVLQVQFQVLDPVSLVVLVVLAVVPDDPPDDPPDDPLVSNLSSLLSLLRNLFQVLPLVNLVSL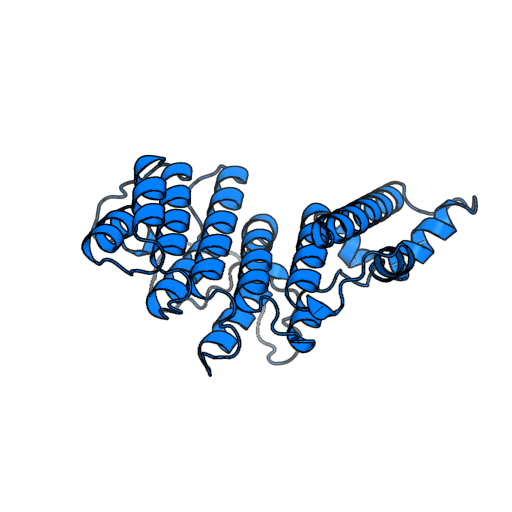LCQLQDDDPDPDLVSLLSRNLSSLLSSLRNQFQVLPVDPPSSVVSLVSLLCLQCPPPPPPDDDDDDDDDDDDDDDDPDDDPPPDTRPSSRRNLSSLSNLLRNLFCVLDPVSLVSLADDQDLVVLLPDDLLSLLSSLLSSCRNNVVLQDPDPVSLVVQDHVVLVVLVVVVVPPPPDDPPSSNVSSVSNSVSSSVSSVVSVD